Protein AF-A0A352JSS9-F1 (afdb_monomer)

Mean predicted aligned error: 7.54 Å

Radius of gyration: 21.89 Å; Cα contacts (8 Å, |Δi|>4): 241; chains: 1; bounding box: 57×56×57 Å

Nearest PDB structures (foldseek):
  8yrg-assembly1_R  TM=4.947E-01  e=1.072E+00  Homo sapiens
  5cwi-assembly1_A  TM=3.069E-01  e=2.926E+00  synthetic construct
  7jh5-assembly2_B  TM=1.599E-01  e=4.527E+00  synthetic construct

Secondary structure (DSSP, 8-state):
--HHHHHHHHHHHHHHHHHHHHHHHHHH-TT-HHHHHHHHHHHHHHHHHHHHHHIIIIITT-TT--HHHHHGGGGGGGHHHHHHHHHHHSSS--HHHHHHHHHHHHTTHHHHHHHHHHHHHS-HHHHHHTT----SSHHHHHHHHHHHHHHHHHHHHHHHHHHHHHHHHHHHHHHHHHHHHHHHHHHHHT---HHHHHHHHHHHHHHHHHHHHHIIIIIHHHHHT----HHHHHHHHHHHHHH--

pLDDT: mean 85.15, std 10.83, range [46.72, 97.0]

Structure (mmCIF, N/CA/C/O backbone):
data_AF-A0A352JSS9-F1
#
_entry.id   AF-A0A352JSS9-F1
#
loop_
_atom_site.group_PDB
_atom_site.id
_atom_site.type_symbol
_atom_site.label_atom_id
_atom_site.label_alt_id
_atom_site.label_comp_id
_atom_site.label_asym_id
_atom_site.label_entity_id
_atom_site.label_seq_id
_atom_site.pdbx_PDB_ins_code
_atom_site.Cartn_x
_atom_site.Cartn_y
_atom_site.Cartn_z
_atom_site.occupancy
_atom_site.B_iso_or_equiv
_atom_site.auth_seq_id
_atom_site.auth_comp_id
_atom_site.auth_asym_id
_atom_site.auth_atom_id
_atom_site.pdbx_PDB_model_num
ATOM 1 N N . MET A 1 1 ? 6.177 30.764 -4.114 1.00 59.25 1 MET A N 1
ATOM 2 C CA . MET A 1 1 ? 6.277 29.298 -3.978 1.00 59.25 1 MET A CA 1
ATOM 3 C C . MET A 1 1 ? 5.518 28.693 -5.140 1.00 59.25 1 MET A C 1
ATOM 5 O O . MET A 1 1 ? 4.350 29.029 -5.303 1.00 59.25 1 MET A O 1
ATOM 9 N N . ASN A 1 2 ? 6.182 27.909 -5.986 1.00 82.56 2 ASN A N 1
ATOM 10 C CA . ASN A 1 2 ? 5.530 27.297 -7.147 1.00 82.56 2 ASN A CA 1
ATOM 11 C C . ASN A 1 2 ? 4.606 26.157 -6.693 1.00 82.56 2 ASN A C 1
ATOM 13 O O . ASN A 1 2 ? 4.847 25.539 -5.655 1.00 82.56 2 ASN A O 1
ATOM 17 N N . VAL A 1 3 ? 3.556 25.865 -7.464 1.00 79.75 3 VAL A N 1
ATOM 18 C CA . VAL A 1 3 ? 2.569 24.815 -7.137 1.00 79.75 3 VAL A CA 1
ATOM 19 C C . VAL A 1 3 ? 3.244 23.453 -6.930 1.00 79.75 3 VAL A C 1
ATOM 21 O O . VAL A 1 3 ? 2.906 22.727 -6.001 1.00 79.75 3 VAL A O 1
ATOM 24 N N . GLU A 1 4 ? 4.262 23.136 -7.726 1.00 78.38 4 GLU A N 1
ATOM 25 C CA . GLU A 1 4 ? 5.036 21.896 -7.597 1.00 78.38 4 GLU A CA 1
ATOM 26 C C . GLU A 1 4 ? 5.802 21.809 -6.273 1.00 78.38 4 GLU A C 1
ATOM 28 O O . GLU A 1 4 ? 5.801 20.761 -5.631 1.00 78.38 4 GLU A O 1
ATOM 33 N N . GLN A 1 5 ? 6.380 22.922 -5.808 1.00 81.69 5 GLN A N 1
ATOM 34 C CA . GLN A 1 5 ? 7.062 22.987 -4.511 1.00 81.69 5 GLN A CA 1
ATOM 35 C C . GLN A 1 5 ? 6.079 22.777 -3.356 1.00 81.69 5 GLN A C 1
ATOM 37 O O . GLN A 1 5 ? 6.413 22.100 -2.386 1.00 81.69 5 GLN A O 1
ATOM 42 N N . LEU A 1 6 ? 4.859 23.316 -3.470 1.00 84.31 6 LEU A N 1
ATOM 43 C CA . LEU A 1 6 ? 3.799 23.082 -2.490 1.00 84.31 6 LEU A CA 1
ATOM 44 C C . LEU A 1 6 ? 3.412 21.597 -2.440 1.00 84.31 6 LEU A C 1
ATOM 46 O O . LEU A 1 6 ? 3.318 21.035 -1.353 1.00 84.31 6 LEU A O 1
ATOM 50 N N . ILE A 1 7 ? 3.232 20.951 -3.596 1.00 83.12 7 ILE A N 1
ATOM 51 C CA . ILE A 1 7 ? 2.893 19.520 -3.670 1.00 83.12 7 ILE A CA 1
ATOM 52 C C . ILE A 1 7 ? 4.006 18.666 -3.051 1.00 83.12 7 ILE A C 1
ATOM 54 O O . ILE A 1 7 ? 3.723 17.790 -2.235 1.00 83.12 7 ILE A O 1
ATOM 58 N N . SER A 1 8 ? 5.269 18.945 -3.379 1.00 85.31 8 SER A N 1
ATOM 59 C CA . SER A 1 8 ? 6.416 18.243 -2.793 1.00 85.31 8 SER A CA 1
ATOM 60 C C . SER A 1 8 ? 6.504 18.431 -1.279 1.00 85.31 8 SER A C 1
ATOM 62 O O . SER A 1 8 ? 6.786 17.471 -0.563 1.00 85.31 8 SER A O 1
ATOM 64 N N . LEU A 1 9 ? 6.218 19.637 -0.774 1.00 88.44 9 LEU A N 1
ATOM 65 C CA . LEU A 1 9 ? 6.186 19.914 0.662 1.00 88.44 9 LEU A CA 1
ATOM 66 C C . LEU A 1 9 ? 5.076 19.122 1.362 1.00 88.44 9 LEU A C 1
ATOM 68 O O . LEU A 1 9 ? 5.326 18.537 2.413 1.00 88.44 9 LEU A O 1
ATOM 72 N N . VAL A 1 10 ? 3.876 19.069 0.774 1.00 88.6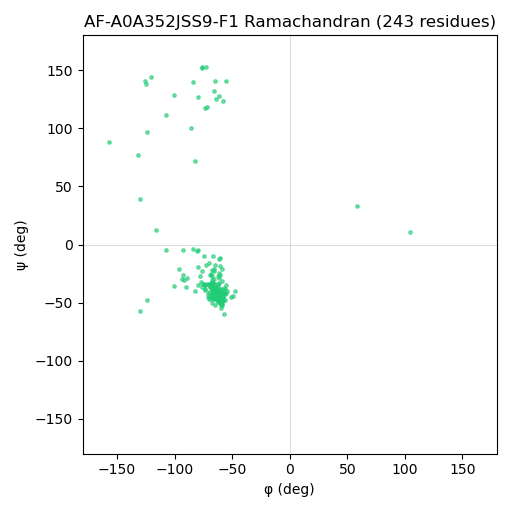2 10 VAL A N 1
ATOM 73 C CA . VAL A 1 10 ? 2.757 18.272 1.300 1.00 88.62 10 VAL A CA 1
ATOM 74 C C . VAL A 1 10 ? 3.134 16.795 1.344 1.00 88.62 10 VAL A C 1
ATOM 76 O O . VAL A 1 10 ? 2.970 16.159 2.378 1.00 88.62 10 VAL A O 1
ATOM 79 N N . TYR A 1 11 ? 3.711 16.255 0.269 1.00 89.19 11 TYR A N 1
ATOM 80 C CA . TYR A 1 11 ? 4.171 14.867 0.232 1.00 89.19 11 TYR A CA 1
ATOM 81 C C . TYR A 1 11 ? 5.239 14.583 1.298 1.00 89.19 11 TYR A C 1
ATOM 83 O O . TYR A 1 11 ? 5.144 13.593 2.026 1.00 89.19 11 TYR A O 1
ATOM 91 N N . LEU A 1 12 ? 6.223 15.470 1.456 1.00 90.94 12 LEU A N 1
ATOM 92 C CA . LEU A 1 12 ? 7.258 15.306 2.472 1.00 90.94 12 LEU A CA 1
ATOM 93 C C . LEU A 1 12 ? 6.663 15.337 3.886 1.00 90.94 12 LEU A C 1
ATOM 95 O O . LEU A 1 12 ? 6.964 14.460 4.696 1.00 90.94 12 LEU A O 1
ATOM 99 N N . ALA A 1 13 ? 5.791 16.308 4.167 1.00 92.12 13 ALA A N 1
ATOM 100 C CA . ALA A 1 13 ? 5.124 16.448 5.456 1.00 92.12 13 ALA A CA 1
ATOM 101 C C . ALA A 1 13 ? 4.257 15.223 5.777 1.00 92.12 13 ALA A C 1
ATOM 103 O O . ALA A 1 13 ? 4.397 14.653 6.858 1.00 92.12 13 ALA A O 1
ATOM 104 N N . SER A 1 14 ? 3.430 14.761 4.833 1.00 91.06 14 SER A N 1
ATOM 105 C CA . SER A 1 14 ? 2.617 13.551 4.994 1.00 91.06 14 SER A CA 1
ATOM 106 C C . SER A 1 14 ? 3.483 12.320 5.267 1.00 91.06 14 SER A C 1
ATOM 108 O O . SER A 1 14 ? 3.197 11.572 6.198 1.00 91.06 14 SER A O 1
ATOM 110 N N . GLY A 1 15 ? 4.571 12.120 4.513 1.00 92.06 15 GLY A N 1
ATOM 111 C CA . GLY A 1 15 ? 5.493 11.002 4.735 1.00 92.06 15 GLY A CA 1
ATOM 112 C C . GLY A 1 15 ? 6.121 11.026 6.131 1.00 92.06 15 GLY A C 1
ATOM 113 O O . GLY A 1 15 ? 6.097 10.018 6.837 1.00 92.06 15 GLY A O 1
ATOM 114 N N . ILE A 1 16 ? 6.620 12.188 6.564 1.00 94.38 16 ILE A N 1
ATOM 115 C CA . ILE A 1 16 ? 7.211 12.367 7.899 1.00 94.38 16 ILE A CA 1
ATOM 116 C C . ILE A 1 16 ? 6.176 12.105 8.997 1.00 94.38 16 ILE A C 1
ATOM 118 O O . ILE A 1 16 ? 6.470 11.362 9.931 1.00 94.38 16 ILE A O 1
ATOM 122 N N . ILE A 1 17 ? 4.966 12.661 8.880 1.00 94.69 17 ILE A N 1
ATOM 123 C CA . ILE A 1 17 ? 3.889 12.458 9.859 1.00 94.69 17 ILE A CA 1
ATOM 124 C C . ILE A 1 17 ? 3.549 10.970 9.981 1.00 94.69 17 ILE A C 1
ATOM 126 O O . ILE A 1 17 ? 3.480 10.455 11.096 1.00 94.69 17 ILE A O 1
ATOM 130 N N . LEU A 1 18 ? 3.404 10.256 8.861 1.00 94.50 18 LEU A N 1
ATOM 131 C CA . LEU A 1 18 ? 3.100 8.823 8.862 1.00 94.50 18 LEU A CA 1
ATOM 132 C C . LEU A 1 18 ? 4.212 7.999 9.524 1.00 94.50 18 LEU A C 1
ATOM 134 O O . LEU A 1 18 ? 3.920 7.131 10.350 1.00 94.50 18 LEU A O 1
ATOM 138 N N . PHE A 1 19 ? 5.483 8.298 9.239 1.00 95.75 19 PHE A N 1
ATOM 139 C CA . PHE A 1 19 ? 6.605 7.637 9.910 1.00 95.75 19 PHE A CA 1
ATOM 140 C C . PHE A 1 19 ? 6.657 7.948 11.407 1.00 95.75 19 PHE A C 1
ATOM 142 O O . PHE A 1 19 ? 6.857 7.041 12.215 1.00 95.75 19 PHE A O 1
ATOM 149 N N . MET A 1 20 ? 6.442 9.206 11.796 1.00 96.69 20 MET A N 1
ATOM 150 C CA . MET A 1 20 ? 6.407 9.601 13.203 1.00 96.69 20 MET A CA 1
ATOM 151 C C . MET A 1 20 ? 5.279 8.892 13.951 1.00 96.69 20 MET A C 1
ATOM 153 O O . MET A 1 20 ? 5.532 8.306 15.002 1.00 96.69 20 MET A O 1
ATOM 157 N N . LEU A 1 21 ? 4.062 8.875 13.398 1.00 95.38 21 LEU A N 1
ATOM 158 C CA . LEU A 1 21 ? 2.923 8.155 13.969 1.00 95.38 21 LEU A CA 1
ATOM 159 C C . LEU A 1 21 ? 3.222 6.662 14.108 1.00 95.38 21 LEU A C 1
ATOM 161 O O . LEU A 1 21 ? 2.998 6.090 15.173 1.00 95.38 21 LEU A O 1
ATOM 165 N N . ALA A 1 22 ? 3.796 6.039 13.077 1.00 96.00 22 ALA A N 1
ATOM 166 C CA . ALA A 1 22 ? 4.179 4.636 13.130 1.00 96.00 22 ALA A CA 1
ATOM 167 C C . ALA A 1 22 ? 5.156 4.344 14.277 1.00 96.00 22 ALA A C 1
ATOM 169 O O . ALA A 1 22 ? 4.963 3.376 15.016 1.00 96.00 22 ALA A O 1
ATOM 170 N N . ILE A 1 23 ? 6.179 5.187 14.448 1.00 97.00 23 ILE A N 1
ATOM 171 C CA . ILE A 1 23 ? 7.177 5.053 15.516 1.00 97.00 23 ILE A CA 1
ATOM 172 C C . ILE A 1 23 ? 6.539 5.275 16.889 1.00 97.00 23 ILE A C 1
ATOM 174 O O . ILE A 1 23 ? 6.799 4.497 17.805 1.00 97.00 23 ILE A O 1
ATOM 178 N N . ILE A 1 24 ? 5.696 6.300 17.041 1.00 96.88 24 ILE A N 1
ATOM 179 C CA . ILE A 1 24 ? 5.013 6.613 18.304 1.00 96.88 24 ILE A CA 1
ATOM 180 C C . ILE A 1 24 ? 4.121 5.442 18.731 1.00 96.88 24 ILE A C 1
ATOM 182 O O . ILE A 1 24 ? 4.268 4.951 19.848 1.00 96.88 24 ILE A O 1
ATOM 186 N N . ILE A 1 25 ? 3.278 4.934 17.827 1.00 94.88 25 ILE A N 1
ATOM 187 C CA . ILE A 1 25 ? 2.378 3.797 18.088 1.00 94.88 25 ILE A CA 1
ATOM 188 C C . ILE A 1 25 ? 3.175 2.538 18.448 1.00 94.88 25 ILE A C 1
ATOM 190 O O . ILE A 1 25 ? 2.809 1.796 19.366 1.00 94.88 25 ILE A O 1
ATOM 194 N N . LEU A 1 26 ? 4.293 2.297 17.756 1.00 95.62 26 LEU A N 1
ATOM 195 C CA . LEU A 1 26 ? 5.148 1.147 18.033 1.00 95.62 26 LEU A CA 1
ATOM 196 C C . LEU A 1 26 ? 5.827 1.271 19.401 1.00 95.62 26 LEU A C 1
ATOM 198 O O . LEU A 1 26 ? 5.966 0.274 20.107 1.00 95.62 26 LEU A O 1
ATOM 202 N N . ARG A 1 27 ? 6.249 2.484 19.772 1.00 96.19 27 ARG A N 1
ATOM 203 C CA . ARG A 1 27 ? 6.923 2.772 21.041 1.00 96.19 27 ARG A CA 1
ATOM 204 C C . ARG A 1 27 ? 5.972 2.709 22.231 1.00 96.19 27 ARG A C 1
ATOM 206 O O . ARG A 1 27 ? 6.403 2.287 23.298 1.00 96.19 27 ARG A O 1
ATOM 213 N N . GLU A 1 28 ? 4.712 3.103 22.056 1.00 95.88 28 GLU A N 1
ATOM 214 C CA . GLU A 1 28 ? 3.694 3.058 23.111 1.00 95.88 28 GLU A CA 1
ATOM 215 C C . GLU A 1 28 ? 3.510 1.635 23.655 1.00 95.88 28 GLU A C 1
ATOM 217 O O . GLU A 1 28 ? 3.517 1.424 24.866 1.00 95.88 28 GLU A O 1
ATOM 222 N N . ASN A 1 29 ? 3.395 0.640 22.768 1.00 93.62 29 ASN A N 1
ATOM 223 C CA . ASN A 1 29 ? 3.338 -0.764 23.165 1.00 93.62 29 ASN A CA 1
ATOM 224 C C . ASN A 1 29 ? 3.769 -1.700 22.026 1.00 93.62 29 ASN A C 1
ATOM 226 O O . ASN A 1 29 ? 2.945 -2.223 21.273 1.00 93.62 29 ASN A O 1
ATOM 230 N N . SER A 1 30 ? 5.071 -1.973 21.936 1.00 91.88 30 SER A N 1
ATOM 231 C CA . SER A 1 30 ? 5.640 -2.861 20.911 1.00 91.88 30 SER A CA 1
ATOM 232 C C . SER A 1 30 ? 5.224 -4.330 21.074 1.00 91.88 30 SER A C 1
ATOM 234 O O . SER A 1 30 ? 5.230 -5.097 20.104 1.00 91.88 30 SER A O 1
ATOM 236 N N . GLY A 1 31 ? 4.820 -4.733 22.284 1.00 91.75 31 GLY A N 1
ATOM 237 C CA . GLY A 1 31 ? 4.265 -6.056 22.561 1.00 91.75 31 GLY A CA 1
ATOM 238 C C . GLY A 1 31 ? 2.877 -6.242 21.944 1.00 91.75 31 GLY A C 1
ATOM 239 O O . GLY A 1 31 ? 2.553 -7.330 21.443 1.00 91.75 31 GLY A O 1
ATOM 240 N N . ASN A 1 32 ? 2.078 -5.170 21.894 1.00 93.94 32 ASN A N 1
ATOM 241 C CA . ASN A 1 32 ? 0.749 -5.196 21.302 1.00 93.94 32 ASN A CA 1
ATOM 242 C C . ASN A 1 32 ? 0.838 -5.493 19.798 1.00 93.94 32 ASN A C 1
ATOM 244 O O . ASN A 1 32 ? 1.550 -4.856 19.018 1.00 93.94 32 ASN A O 1
ATOM 248 N N . ARG A 1 33 ? 0.115 -6.530 19.371 1.00 91.75 33 ARG A N 1
ATOM 249 C CA . ARG A 1 33 ? 0.062 -6.929 17.966 1.00 91.75 33 ARG A CA 1
ATOM 250 C C . ARG A 1 33 ? -0.592 -5.856 17.099 1.00 91.75 33 ARG A C 1
ATOM 252 O O . ARG A 1 33 ? -0.102 -5.643 15.997 1.00 91.75 33 ARG A O 1
ATOM 259 N N . LEU A 1 34 ? -1.661 -5.214 17.569 1.00 93.06 34 LEU A N 1
ATOM 260 C CA . LEU A 1 34 ? -2.356 -4.185 16.801 1.00 93.06 34 LEU A CA 1
ATOM 261 C C . LEU A 1 34 ? -1.412 -3.020 16.493 1.00 93.06 34 LEU A C 1
ATOM 263 O O . LEU A 1 34 ? -1.280 -2.650 15.331 1.00 93.06 34 LEU A O 1
ATOM 267 N N . ASN A 1 35 ? -0.672 -2.544 17.497 1.00 95.31 35 ASN A N 1
ATOM 268 C CA . ASN A 1 35 ? 0.314 -1.475 17.332 1.00 95.31 35 ASN A CA 1
ATOM 269 C C . ASN A 1 35 ? 1.353 -1.836 16.267 1.00 95.31 35 ASN A C 1
ATOM 271 O O . ASN A 1 35 ? 1.563 -1.067 15.341 1.00 95.31 35 ASN A O 1
ATOM 275 N N . ARG A 1 36 ? 1.931 -3.046 16.316 1.00 95.31 36 ARG A N 1
ATOM 276 C CA . ARG A 1 36 ? 2.887 -3.505 15.289 1.00 95.31 36 ARG A CA 1
ATOM 277 C C . ARG A 1 36 ? 2.308 -3.486 13.875 1.00 95.31 36 ARG A C 1
ATOM 279 O O . ARG A 1 36 ? 3.004 -3.109 12.938 1.00 95.31 36 ARG A O 1
ATOM 286 N N . VAL A 1 37 ? 1.057 -3.910 13.721 1.00 95.12 37 VAL A N 1
ATOM 287 C CA . VAL A 1 37 ? 0.387 -3.974 12.417 1.00 95.12 37 VAL A CA 1
ATOM 288 C C . VAL A 1 37 ? 0.078 -2.580 11.883 1.00 95.12 37 VAL A C 1
ATOM 290 O O . VAL A 1 37 ? 0.368 -2.303 10.722 1.00 95.12 37 VAL A O 1
ATOM 293 N N . VAL A 1 38 ? -0.449 -1.697 12.732 1.00 94.94 38 VAL A N 1
ATOM 294 C CA . VAL A 1 38 ? -0.717 -0.299 12.375 1.00 94.94 38 VAL A CA 1
ATOM 295 C C . VAL A 1 38 ? 0.582 0.407 12.004 1.00 94.94 38 VAL A C 1
ATOM 297 O O . VAL A 1 38 ? 0.660 1.009 10.939 1.00 94.94 38 VAL A O 1
ATOM 300 N N . SER A 1 39 ? 1.633 0.269 12.812 1.00 96.00 39 SER A N 1
ATOM 301 C CA . SER A 1 39 ? 2.940 0.862 12.524 1.00 96.00 39 SER A CA 1
ATOM 302 C C . SER A 1 39 ? 3.528 0.366 11.204 1.00 96.00 39 SER A C 1
ATOM 304 O O . SER A 1 39 ? 4.013 1.171 10.416 1.00 96.00 39 SER A O 1
ATOM 306 N N . MET A 1 40 ? 3.449 -0.937 10.919 1.00 95.75 40 MET A N 1
ATOM 307 C CA . MET A 1 40 ? 3.897 -1.507 9.643 1.00 95.75 40 MET A CA 1
ATOM 308 C C . MET A 1 40 ? 3.114 -0.928 8.456 1.00 95.75 40 MET A C 1
ATOM 310 O O . MET A 1 40 ? 3.713 -0.524 7.461 1.00 95.75 40 MET A O 1
ATOM 314 N N . MET A 1 41 ? 1.787 -0.843 8.573 1.00 95.69 41 MET A N 1
ATOM 315 C CA . MET A 1 41 ? 0.925 -0.253 7.548 1.00 95.69 41 MET A CA 1
ATOM 316 C C . MET A 1 41 ? 1.260 1.227 7.307 1.00 95.69 41 MET A C 1
ATOM 318 O O . MET A 1 41 ? 1.404 1.633 6.157 1.00 95.69 41 MET A O 1
ATOM 322 N N . LEU A 1 42 ? 1.432 2.017 8.372 1.00 95.19 42 LEU A N 1
ATOM 323 C CA . LEU A 1 42 ? 1.771 3.441 8.288 1.00 95.19 42 LEU A CA 1
ATOM 324 C C . LEU A 1 42 ? 3.171 3.680 7.710 1.00 95.19 42 LEU A C 1
ATOM 326 O O . LEU A 1 42 ? 3.349 4.616 6.937 1.00 95.19 42 LEU A O 1
ATOM 330 N N . ILE A 1 43 ? 4.148 2.817 8.015 1.00 95.44 43 ILE A N 1
ATOM 331 C CA . ILE A 1 43 ? 5.477 2.870 7.390 1.00 95.44 43 ILE A CA 1
ATOM 332 C C . ILE A 1 43 ? 5.353 2.695 5.876 1.00 95.44 43 ILE A C 1
ATOM 334 O O . ILE A 1 43 ? 5.846 3.538 5.134 1.00 95.44 43 ILE A O 1
ATOM 338 N N . PHE A 1 44 ? 4.662 1.655 5.397 1.00 95.31 44 PHE A N 1
ATOM 339 C CA . PHE A 1 44 ? 4.508 1.465 3.951 1.00 95.31 44 PHE A CA 1
ATOM 340 C C . PHE A 1 44 ? 3.703 2.585 3.289 1.00 95.31 44 PHE A C 1
ATOM 342 O O . PHE A 1 44 ? 4.074 3.033 2.205 1.00 95.31 44 PHE A O 1
ATOM 349 N N . ALA A 1 45 ? 2.666 3.094 3.962 1.00 92.62 45 ALA A N 1
ATOM 350 C CA . ALA A 1 45 ? 1.915 4.256 3.496 1.00 92.62 45 ALA A CA 1
ATOM 351 C C . ALA A 1 45 ? 2.809 5.500 3.359 1.00 92.62 45 ALA A C 1
ATOM 353 O O . ALA A 1 45 ? 2.693 6.225 2.377 1.00 92.62 45 ALA A O 1
ATOM 354 N N . GLY A 1 46 ? 3.718 5.729 4.314 1.00 92.19 46 GLY A N 1
ATOM 355 C CA . GLY A 1 46 ? 4.633 6.873 4.335 1.00 92.19 46 GLY A CA 1
ATOM 356 C C . GLY A 1 46 ? 5.713 6.838 3.252 1.00 92.19 46 GLY A C 1
ATOM 357 O O . GLY A 1 46 ? 6.161 7.896 2.810 1.00 92.19 46 GLY A O 1
ATOM 358 N N . ILE A 1 47 ? 6.090 5.650 2.762 1.00 92.31 47 ILE A N 1
ATOM 359 C CA . ILE A 1 47 ? 7.113 5.498 1.713 1.00 92.31 47 ILE A CA 1
ATOM 360 C C . ILE A 1 47 ? 6.689 6.179 0.411 1.00 92.31 47 ILE A C 1
ATOM 362 O O . ILE A 1 47 ? 7.513 6.866 -0.188 1.00 92.31 47 ILE A O 1
ATOM 366 N N . ALA A 1 48 ? 5.430 6.043 -0.019 1.00 87.50 48 ALA A N 1
ATOM 367 C CA . ALA A 1 48 ? 4.939 6.650 -1.262 1.00 87.50 48 ALA A CA 1
ATOM 368 C C . ALA A 1 48 ? 5.124 8.181 -1.305 1.00 87.50 48 ALA A C 1
ATOM 370 O O . ALA A 1 48 ? 5.833 8.666 -2.188 1.00 87.50 48 ALA A O 1
ATOM 371 N N . PRO A 1 49 ? 4.541 8.969 -0.380 1.00 89.50 49 PRO A N 1
ATOM 372 C CA . PRO A 1 49 ? 4.684 10.417 -0.407 1.00 89.50 49 PRO A CA 1
ATOM 373 C C . PRO A 1 49 ? 6.126 10.850 -0.096 1.00 89.50 49 PRO A C 1
ATOM 375 O O . PRO A 1 49 ? 6.630 11.774 -0.727 1.00 89.50 49 PRO A O 1
ATOM 378 N N . PHE A 1 50 ? 6.855 10.140 0.770 1.00 89.94 50 PHE A N 1
ATOM 379 C CA . PHE A 1 50 ? 8.260 10.457 1.041 1.00 89.94 50 PHE A CA 1
ATOM 380 C C . PHE A 1 50 ? 9.147 10.323 -0.208 1.00 89.94 50 PHE A C 1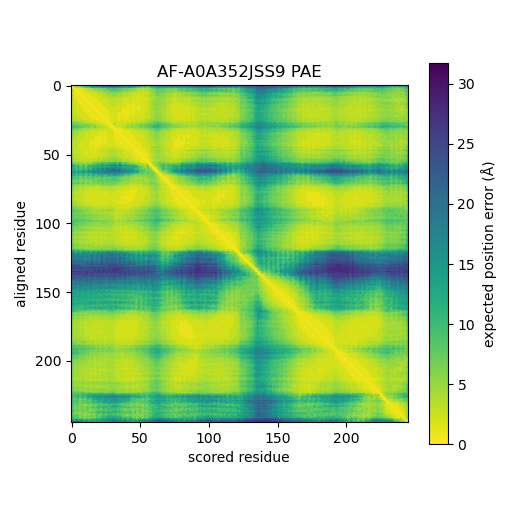
ATOM 382 O O . PHE A 1 50 ? 9.885 11.242 -0.565 1.00 89.94 50 PHE A O 1
ATOM 389 N N . THR A 1 51 ? 9.043 9.199 -0.916 1.00 87.19 51 THR A N 1
ATOM 390 C CA . THR A 1 51 ? 9.807 8.963 -2.150 1.00 87.19 51 THR A CA 1
ATOM 391 C C . THR A 1 51 ? 9.342 9.868 -3.293 1.00 87.19 51 THR A C 1
ATOM 393 O O . THR A 1 51 ? 10.181 10.374 -4.036 1.00 87.19 51 THR A O 1
ATOM 396 N N . ALA A 1 52 ? 8.041 10.160 -3.398 1.00 83.44 52 ALA A N 1
ATOM 397 C CA . ALA A 1 52 ? 7.512 11.117 -4.370 1.00 83.44 52 ALA A CA 1
ATOM 398 C C . ALA A 1 52 ? 8.040 12.544 -4.136 1.00 83.44 52 ALA A C 1
ATOM 400 O O . ALA A 1 52 ? 8.364 13.242 -5.097 1.00 83.44 52 ALA A O 1
ATOM 401 N N . ALA A 1 53 ? 8.171 12.970 -2.876 1.00 87.38 53 ALA A N 1
ATOM 402 C CA . ALA A 1 53 ? 8.755 14.262 -2.529 1.00 87.38 53 ALA A CA 1
ATOM 403 C C . ALA A 1 53 ? 10.235 14.347 -2.924 1.00 87.38 53 ALA A C 1
ATOM 405 O O . ALA A 1 53 ? 10.651 15.342 -3.519 1.00 87.38 53 ALA A O 1
ATOM 406 N N . ILE A 1 54 ? 11.016 13.294 -2.649 1.00 83.81 54 ILE A N 1
ATOM 407 C CA . ILE A 1 54 ? 12.421 13.201 -3.075 1.00 83.81 54 ILE A CA 1
ATOM 408 C C . ILE A 1 54 ? 12.514 13.263 -4.601 1.00 83.81 54 ILE A C 1
ATOM 410 O O . ILE A 1 54 ? 13.338 14.003 -5.137 1.00 83.81 54 ILE A O 1
ATOM 414 N N . TYR A 1 55 ? 11.642 12.534 -5.300 1.00 80.38 55 TYR A N 1
ATOM 415 C CA . TYR A 1 55 ? 11.626 12.512 -6.757 1.00 80.38 55 TYR A CA 1
ATOM 416 C C . TYR A 1 55 ? 11.392 13.899 -7.357 1.00 80.38 55 TYR A C 1
ATOM 418 O O . TYR A 1 55 ? 12.237 14.385 -8.107 1.00 80.38 55 TYR A O 1
ATOM 426 N N . LYS A 1 56 ? 10.306 14.567 -6.954 1.00 78.06 56 LYS A N 1
ATOM 427 C CA . LYS A 1 56 ? 9.955 15.903 -7.455 1.00 78.06 56 LYS A CA 1
ATOM 428 C C . LYS A 1 56 ? 10.938 17.000 -7.022 1.00 78.06 56 LYS A C 1
ATOM 430 O O . LYS A 1 56 ? 11.051 18.013 -7.696 1.00 78.06 56 LYS A O 1
ATOM 435 N N . SER A 1 57 ? 11.628 16.846 -5.890 1.00 77.62 57 SER A N 1
ATOM 436 C CA . SER A 1 57 ? 12.502 17.912 -5.360 1.00 77.62 57 SER A CA 1
ATOM 437 C C . SER A 1 57 ? 13.964 17.784 -5.787 1.00 77.62 57 SER A C 1
ATOM 439 O O . SER A 1 57 ? 14.667 18.789 -5.851 1.00 77.62 57 SER A O 1
ATOM 441 N N . ILE A 1 58 ? 14.443 16.559 -6.021 1.00 71.81 58 ILE A N 1
ATOM 442 C CA . ILE A 1 58 ? 15.874 16.262 -6.186 1.00 71.81 58 ILE A CA 1
ATOM 443 C C . ILE A 1 58 ? 16.142 15.563 -7.521 1.00 71.81 58 ILE A C 1
ATOM 445 O O . ILE A 1 58 ? 17.069 15.941 -8.235 1.00 71.81 58 ILE A O 1
ATOM 449 N N . LEU A 1 59 ? 15.351 14.539 -7.854 1.00 65.81 59 LEU A N 1
ATOM 450 C CA . LEU A 1 59 ? 15.662 13.617 -8.952 1.00 65.81 59 LEU A CA 1
ATOM 451 C C . LEU A 1 59 ? 15.313 14.174 -10.329 1.00 65.81 59 LEU A C 1
ATOM 453 O O . LEU A 1 59 ? 16.051 13.931 -11.278 1.00 65.81 59 LEU A O 1
ATOM 457 N N . GLU A 1 60 ? 14.236 14.948 -10.437 1.00 67.88 60 GLU A N 1
ATOM 458 C CA . GLU A 1 60 ? 13.825 15.568 -11.703 1.00 67.88 60 GLU A CA 1
ATOM 459 C C . GLU A 1 60 ? 14.901 16.513 -12.274 1.00 67.88 60 GLU A C 1
ATOM 461 O O . GLU A 1 60 ? 15.035 16.661 -13.486 1.00 67.88 60 GLU A O 1
ATOM 466 N N . SER A 1 61 ? 15.743 17.069 -11.399 1.00 62.66 61 SER A N 1
ATOM 467 C CA . SER A 1 61 ? 16.808 18.016 -11.741 1.00 62.66 61 SER A CA 1
ATOM 468 C C . SER A 1 61 ? 18.176 17.365 -12.008 1.00 62.66 61 SER A C 1
ATOM 470 O O . SER A 1 61 ? 19.117 18.076 -12.360 1.00 62.66 61 SER A O 1
ATOM 472 N N . MET A 1 62 ? 18.329 16.043 -11.830 1.00 66.19 62 MET A N 1
ATOM 473 C CA . MET A 1 62 ? 19.612 15.334 -11.975 1.00 66.19 62 MET A CA 1
ATOM 474 C C . MET A 1 62 ? 19.537 14.183 -12.997 1.00 66.19 62 MET A C 1
ATOM 476 O O . MET A 1 62 ? 19.149 13.064 -12.646 1.00 66.19 62 MET A O 1
ATOM 480 N N . PRO A 1 63 ? 19.953 14.406 -14.260 1.00 63.12 63 PRO A N 1
ATOM 481 C CA . PRO A 1 63 ? 20.036 13.336 -15.249 1.00 63.12 63 PRO A CA 1
ATOM 482 C C . PRO A 1 63 ? 21.114 12.309 -14.858 1.00 63.12 63 PRO A C 1
ATOM 484 O O . PRO A 1 63 ? 22.238 12.672 -14.520 1.00 63.12 63 PRO A O 1
ATOM 487 N N . GLY A 1 64 ? 20.773 11.015 -14.917 1.00 68.62 64 GLY A N 1
ATOM 488 C CA . GLY A 1 64 ? 21.694 9.903 -14.623 1.00 68.62 64 GLY A CA 1
ATOM 489 C C . GLY A 1 64 ? 21.494 9.209 -13.270 1.00 68.62 64 GLY A C 1
ATOM 490 O O . GLY A 1 64 ? 22.335 8.403 -12.871 1.00 68.62 64 GLY A O 1
ATOM 491 N N . PHE A 1 65 ? 20.399 9.486 -12.556 1.00 70.44 65 PHE A N 1
ATOM 492 C CA . PHE A 1 65 ? 20.137 8.831 -11.276 1.00 70.44 65 PHE A CA 1
ATOM 493 C C . PHE A 1 65 ? 19.907 7.311 -11.427 1.00 70.44 65 PHE A C 1
ATOM 495 O O . PHE A 1 65 ? 19.238 6.889 -12.376 1.00 70.44 65 PHE A O 1
ATOM 502 N N . PRO A 1 66 ? 20.416 6.459 -10.512 1.00 72.00 66 PRO A N 1
ATOM 503 C CA . PRO A 1 66 ? 20.296 5.013 -10.665 1.00 72.00 66 PRO A CA 1
ATOM 504 C C . PRO A 1 66 ? 18.843 4.513 -10.696 1.00 72.00 66 PRO A C 1
ATOM 506 O O . PRO A 1 66 ? 18.064 4.758 -9.775 1.00 72.00 66 PRO A O 1
ATOM 509 N N . VAL A 1 67 ? 18.506 3.728 -11.725 1.00 73.44 67 VAL A N 1
ATOM 510 C CA . VAL A 1 67 ? 17.160 3.156 -11.948 1.00 73.44 67 VAL A CA 1
ATOM 511 C C . VAL A 1 67 ? 16.677 2.318 -10.757 1.00 73.44 67 VAL A C 1
ATOM 513 O O . VAL A 1 67 ? 15.511 2.391 -10.377 1.00 73.44 67 VAL A O 1
ATOM 516 N N . TRP A 1 68 ? 17.578 1.578 -10.102 1.00 71.00 68 TRP A N 1
ATOM 517 C CA . TRP A 1 68 ? 17.240 0.781 -8.918 1.00 71.00 68 TRP A CA 1
ATOM 518 C C . TRP A 1 68 ? 16.719 1.643 -7.758 1.00 71.00 68 TRP A C 1
ATOM 520 O O . TRP A 1 68 ? 15.839 1.206 -7.020 1.00 71.00 68 TRP A O 1
ATOM 530 N N . PHE A 1 69 ? 17.205 2.882 -7.615 1.00 74.00 69 PHE A N 1
ATOM 531 C CA . PHE A 1 69 ? 16.742 3.781 -6.562 1.00 74.00 69 PHE A CA 1
ATOM 532 C C . PHE A 1 69 ? 15.318 4.253 -6.846 1.00 74.00 69 PHE A C 1
ATOM 534 O O . PHE A 1 69 ? 14.475 4.216 -5.955 1.00 74.00 69 PHE A O 1
ATOM 541 N N . VAL A 1 70 ? 15.020 4.597 -8.103 1.00 75.62 70 VAL A N 1
ATOM 542 C CA . VAL A 1 70 ? 13.656 4.929 -8.548 1.00 75.62 70 VAL A CA 1
ATOM 543 C C . VAL A 1 70 ? 12.709 3.751 -8.302 1.00 75.62 70 VAL A C 1
ATOM 545 O O . VAL A 1 70 ? 11.595 3.937 -7.820 1.00 75.62 70 VAL A O 1
ATOM 548 N N . ASN A 1 71 ? 13.178 2.523 -8.523 1.00 81.31 71 ASN A N 1
ATOM 549 C CA . ASN A 1 71 ? 12.402 1.306 -8.284 1.00 81.31 71 ASN A CA 1
ATOM 550 C C . ASN A 1 71 ? 12.161 0.995 -6.798 1.00 81.31 71 ASN A C 1
ATOM 552 O O . ASN A 1 71 ? 11.236 0.255 -6.472 1.00 81.31 71 ASN A O 1
ATOM 556 N N . THR A 1 72 ? 12.906 1.614 -5.880 1.00 78.88 72 THR A N 1
ATOM 557 C CA . THR A 1 72 ? 12.600 1.582 -4.435 1.00 78.88 72 THR A CA 1
ATOM 558 C C . THR A 1 72 ? 11.213 2.161 -4.141 1.00 78.88 72 THR A C 1
ATOM 560 O O . THR A 1 72 ? 10.609 1.815 -3.127 1.00 78.88 72 THR A O 1
ATOM 563 N N . PHE A 1 73 ? 10.660 2.981 -5.048 1.00 83.50 73 PHE A N 1
ATOM 564 C CA . PHE A 1 73 ? 9.275 3.440 -4.977 1.00 83.50 73 PHE A CA 1
ATOM 565 C C . PHE A 1 73 ? 8.314 2.267 -4.756 1.00 83.50 73 PHE A C 1
ATOM 567 O O . PHE A 1 73 ? 7.496 2.332 -3.850 1.00 83.50 73 PHE A O 1
ATOM 574 N N . TYR A 1 74 ? 8.474 1.140 -5.457 1.00 86.69 74 TYR A N 1
ATOM 575 C CA . TYR A 1 74 ? 7.562 -0.009 -5.361 1.00 86.69 74 TYR A CA 1
ATOM 576 C C . TYR A 1 74 ? 7.452 -0.637 -3.958 1.00 86.69 74 TYR A C 1
ATOM 578 O O . TYR A 1 74 ? 6.524 -1.401 -3.707 1.00 86.69 74 TYR A O 1
ATOM 586 N N . ILE A 1 75 ? 8.325 -0.282 -3.005 1.00 91.81 75 ILE A N 1
ATOM 587 C CA . ILE A 1 75 ? 8.175 -0.695 -1.602 1.00 91.81 75 ILE A CA 1
ATOM 588 C C . ILE A 1 75 ? 6.871 -0.154 -0.990 1.00 91.81 75 ILE A C 1
ATOM 590 O O . ILE A 1 75 ? 6.295 -0.794 -0.111 1.00 91.81 75 ILE A O 1
ATOM 594 N N . TRP A 1 76 ? 6.353 0.988 -1.450 1.00 92.06 76 TRP A N 1
ATOM 595 C CA . TRP A 1 76 ? 5.094 1.512 -0.914 1.00 92.06 76 TRP A CA 1
ATOM 596 C C . TRP A 1 76 ? 3.915 0.554 -1.160 1.00 92.06 76 TRP A C 1
ATOM 598 O O . TRP A 1 76 ? 2.982 0.525 -0.363 1.00 92.06 76 TRP A O 1
ATOM 608 N N . GLU A 1 77 ? 3.959 -0.282 -2.205 1.00 92.06 77 GLU A N 1
ATOM 609 C CA . GLU A 1 77 ? 2.859 -1.194 -2.542 1.00 92.06 77 GLU A CA 1
ATOM 610 C C . GLU A 1 77 ? 2.616 -2.271 -1.476 1.00 92.06 77 GLU A C 1
ATOM 612 O O . GLU A 1 77 ? 1.523 -2.829 -1.389 1.00 92.06 77 GLU A O 1
ATOM 617 N N . PHE A 1 78 ? 3.584 -2.511 -0.588 1.00 95.81 78 PHE A N 1
ATOM 618 C CA . PHE A 1 78 ? 3.382 -3.334 0.605 1.00 95.81 78 PHE A CA 1
ATOM 619 C C . PHE A 1 78 ? 2.317 -2.780 1.560 1.00 95.81 78 PHE A C 1
ATOM 621 O O . PHE A 1 78 ? 1.837 -3.502 2.438 1.00 95.81 78 PHE A O 1
ATOM 628 N N . TYR A 1 79 ? 1.890 -1.534 1.359 1.00 95.31 79 TYR A N 1
ATOM 629 C CA . TYR A 1 79 ? 0.730 -0.959 2.016 1.00 95.31 79 TYR A CA 1
ATOM 630 C C . TYR A 1 79 ? -0.537 -1.794 1.797 1.00 95.31 79 TYR A C 1
ATOM 632 O O . TYR A 1 79 ? -1.271 -2.010 2.754 1.00 95.31 79 TYR A O 1
ATOM 640 N N . PHE A 1 80 ? -0.795 -2.322 0.595 1.00 95.38 80 PHE A N 1
ATOM 641 C CA . PHE A 1 80 ? -2.030 -3.072 0.322 1.00 95.38 80 PHE A CA 1
ATOM 642 C C . PHE A 1 80 ? -2.150 -4.376 1.120 1.00 95.38 80 PHE A C 1
ATOM 644 O O . PHE A 1 80 ? -3.164 -4.557 1.802 1.00 95.38 80 PHE A O 1
ATOM 651 N N . PRO A 1 81 ? -1.156 -5.288 1.108 1.00 96.88 81 PRO A N 1
ATOM 652 C CA . PRO A 1 81 ? -1.216 -6.467 1.962 1.00 96.88 81 PRO A CA 1
ATOM 653 C C . PRO A 1 81 ? -1.148 -6.104 3.453 1.00 96.88 81 PRO A C 1
ATOM 655 O O . PRO A 1 81 ? -1.772 -6.791 4.263 1.00 96.88 81 PRO A O 1
ATOM 658 N N . ALA A 1 82 ? -0.475 -5.011 3.840 1.00 96.75 82 ALA A N 1
ATOM 659 C CA . ALA A 1 82 ? -0.496 -4.525 5.221 1.00 96.75 82 ALA A CA 1
ATOM 660 C C . ALA A 1 82 ? -1.881 -4.017 5.650 1.00 96.75 82 ALA A C 1
ATOM 662 O O . ALA A 1 82 ? -2.318 -4.338 6.752 1.00 96.75 82 ALA A O 1
ATOM 663 N N . LEU A 1 83 ? -2.598 -3.306 4.777 1.00 96.44 83 LEU A N 1
ATOM 664 C CA . LEU A 1 83 ? -3.973 -2.852 4.984 1.00 96.44 83 LEU A CA 1
ATOM 665 C C . LEU A 1 83 ? -4.933 -4.041 5.091 1.00 96.44 83 LEU A C 1
ATOM 667 O O . LEU A 1 83 ? -5.769 -4.087 5.993 1.00 96.44 83 LEU A O 1
ATOM 671 N N . LEU A 1 84 ? -4.777 -5.041 4.220 1.00 97.00 84 LEU A N 1
ATOM 672 C CA . LEU A 1 84 ? -5.535 -6.288 4.301 1.00 97.00 84 LEU A CA 1
ATOM 673 C C . LEU A 1 84 ? -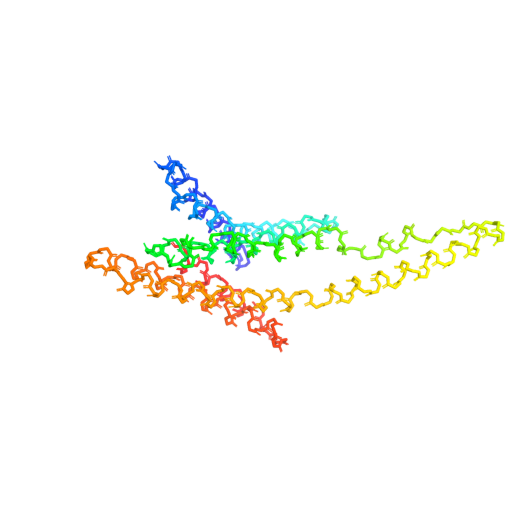5.271 -7.006 5.631 1.00 97.00 84 LEU A C 1
ATOM 675 O O . LEU A 1 84 ? -6.207 -7.397 6.326 1.00 97.00 84 LEU A O 1
ATOM 679 N N . TYR A 1 85 ? -4.008 -7.133 6.034 1.00 96.75 85 TYR A N 1
ATOM 680 C CA . TYR A 1 85 ? -3.648 -7.747 7.309 1.00 96.75 85 TYR A CA 1
ATOM 681 C C . TYR A 1 85 ? -4.187 -6.948 8.508 1.00 96.75 85 TYR A C 1
ATOM 683 O O . TYR A 1 85 ? -4.710 -7.538 9.452 1.00 96.75 85 TYR A O 1
ATOM 691 N N . PHE A 1 86 ? -4.122 -5.616 8.455 1.00 96.31 86 PHE A N 1
ATOM 692 C CA . PHE A 1 86 ? -4.698 -4.707 9.446 1.00 96.31 86 PHE A CA 1
ATOM 693 C C . PHE A 1 86 ? -6.206 -4.895 9.585 1.00 96.31 86 PHE A C 1
ATOM 695 O O . PHE A 1 86 ? -6.679 -5.152 10.689 1.00 96.31 86 PHE A O 1
ATOM 702 N N . SER A 1 87 ? -6.944 -4.859 8.477 1.00 96.56 87 SER A N 1
ATOM 703 C CA . SER A 1 87 ? -8.403 -5.022 8.465 1.00 96.56 87 SER A CA 1
ATOM 704 C C . SER A 1 87 ? -8.882 -6.377 8.994 1.00 96.56 87 SER A C 1
ATOM 706 O O . SER A 1 87 ? -10.008 -6.516 9.459 1.00 96.56 87 SER A O 1
ATOM 708 N N . ALA A 1 88 ? -8.026 -7.398 8.931 1.00 96.12 88 ALA A N 1
ATOM 709 C CA . ALA A 1 88 ? -8.331 -8.714 9.466 1.00 96.12 88 ALA A CA 1
ATOM 710 C C . ALA A 1 88 ? -8.139 -8.788 10.995 1.00 96.12 88 ALA A C 1
ATOM 712 O O . ALA A 1 88 ? -8.674 -9.696 11.632 1.00 96.12 88 ALA A O 1
ATOM 713 N N . VAL A 1 89 ? -7.374 -7.860 11.582 1.00 95.00 89 VAL A N 1
ATOM 714 C CA . VAL A 1 89 ? -7.089 -7.774 13.026 1.00 95.00 89 VAL A CA 1
ATOM 715 C C . VAL A 1 89 ? -7.946 -6.708 13.715 1.00 95.00 89 VAL A C 1
ATOM 717 O O . VAL A 1 89 ? -8.341 -6.904 14.859 1.00 95.00 89 VAL A O 1
ATOM 720 N N . PHE A 1 90 ? -8.222 -5.599 13.032 1.00 94.38 90 PHE A N 1
ATOM 721 C CA . PHE A 1 90 ? -8.969 -4.442 13.519 1.00 94.38 90 PHE A CA 1
ATOM 722 C C . PHE A 1 90 ? -10.208 -4.211 12.644 1.00 94.38 90 PHE A C 1
ATOM 724 O O . PHE A 1 90 ? -10.099 -4.363 11.429 1.00 94.38 90 PHE A O 1
ATOM 731 N N . PRO A 1 91 ? -11.358 -3.773 13.191 1.00 91.19 91 PRO A N 1
ATOM 732 C CA . PRO A 1 91 ? -11.598 -3.387 14.592 1.00 91.19 91 PRO A CA 1
ATOM 733 C C . PRO A 1 91 ? -11.664 -4.545 15.582 1.00 91.19 91 PRO A C 1
ATOM 735 O O . PRO A 1 91 ? -11.191 -4.422 16.704 1.00 91.19 91 PRO A O 1
ATOM 738 N N . GLU A 1 92 ? -12.207 -5.667 15.126 1.00 92.31 92 GLU A N 1
ATOM 739 C CA . GLU A 1 92 ? -12.289 -6.927 15.856 1.00 92.31 92 GLU A CA 1
ATOM 740 C C . GLU A 1 92 ? -11.654 -8.026 14.991 1.00 92.31 92 GLU A C 1
ATOM 742 O O . GLU A 1 92 ? -11.870 -8.026 13.767 1.00 92.31 92 GLU A O 1
ATOM 747 N N . PRO A 1 93 ? -10.895 -8.971 15.579 1.00 93.19 93 PRO A N 1
ATOM 748 C CA . PRO A 1 93 ? -10.242 -10.033 14.825 1.00 93.19 93 PRO A CA 1
ATOM 749 C C . PRO A 1 93 ? -11.236 -10.876 14.020 1.00 93.19 93 PRO A C 1
ATOM 751 O O . PRO A 1 93 ? -12.159 -11.485 14.562 1.00 93.19 93 PRO A O 1
ATOM 754 N N . GLN A 1 94 ? -11.017 -10.966 12.710 1.00 93.31 94 GLN A N 1
ATOM 755 C CA . GLN A 1 94 ? -11.882 -11.733 11.819 1.00 93.31 94 GLN A CA 1
ATOM 756 C C . GLN A 1 94 ? -11.631 -13.246 11.944 1.00 93.31 94 GLN A C 1
ATOM 758 O O . GLN A 1 94 ? -10.496 -13.674 12.180 1.00 93.31 94 GLN A O 1
ATOM 763 N N . PRO A 1 95 ? -12.632 -14.105 11.668 1.00 92.31 95 PRO A N 1
ATOM 764 C CA . PRO A 1 95 ? -12.440 -15.558 11.658 1.00 92.31 95 PRO A CA 1
ATOM 765 C C . PRO A 1 95 ? -11.316 -16.017 10.720 1.00 92.31 95 PRO A C 1
ATOM 767 O O . PRO A 1 95 ? -10.589 -16.958 11.037 1.00 92.31 95 PRO A O 1
ATOM 770 N N . VAL A 1 96 ? -11.140 -15.329 9.585 1.00 91.12 96 VAL A N 1
ATOM 771 C CA . VAL A 1 96 ? -10.051 -15.585 8.626 1.00 91.12 96 VAL A CA 1
ATOM 772 C C . VAL A 1 96 ? -8.688 -15.365 9.276 1.00 91.12 96 VAL A C 1
ATOM 774 O O . VAL A 1 96 ? -7.783 -16.173 9.087 1.00 91.12 96 VAL A O 1
ATOM 777 N N . TYR A 1 97 ? -8.544 -14.320 10.090 1.00 91.94 97 TYR A N 1
ATOM 778 C CA . TYR A 1 97 ? -7.313 -14.064 10.827 1.00 91.94 97 TYR A CA 1
ATOM 779 C C . TYR A 1 97 ? -7.027 -15.161 11.860 1.00 91.94 97 TYR A C 1
ATOM 781 O O . TYR A 1 97 ? -5.901 -15.651 11.951 1.00 91.94 97 TYR A O 1
ATOM 789 N N . LEU A 1 98 ? -8.054 -15.587 12.598 1.00 90.69 98 LEU A N 1
ATOM 790 C CA . LEU A 1 98 ? -7.928 -16.605 13.642 1.00 90.69 98 LEU A CA 1
ATOM 791 C C . LEU A 1 98 ? -7.597 -17.994 13.074 1.00 90.69 98 LEU A C 1
ATOM 793 O O . LEU A 1 98 ? -6.757 -18.698 13.630 1.00 90.69 98 LEU A O 1
ATOM 797 N N . LYS A 1 99 ? -8.223 -18.382 11.955 1.00 93.56 99 LYS A N 1
ATOM 798 C CA . LYS A 1 99 ? -8.065 -19.715 11.345 1.00 93.56 99 LYS A CA 1
ATOM 799 C C . LYS A 1 99 ? -6.929 -19.792 10.324 1.00 93.56 99 LYS A C 1
ATOM 801 O O . LYS A 1 99 ? -6.251 -20.810 10.226 1.00 93.56 99 LYS A O 1
ATOM 806 N N . HIS A 1 100 ? -6.712 -18.726 9.556 1.00 93.75 100 HIS A N 1
ATOM 807 C CA . HIS A 1 100 ? -5.866 -18.733 8.359 1.00 93.75 100 HIS A CA 1
ATOM 808 C C . HIS A 1 100 ? -4.843 -17.593 8.348 1.00 93.75 100 HIS A C 1
ATOM 810 O O . HIS A 1 100 ? -4.523 -17.044 7.297 1.00 93.75 100 HIS A O 1
ATOM 816 N N . LYS A 1 101 ? -4.250 -17.269 9.504 1.00 91.44 101 LYS A N 1
ATOM 817 C CA . LYS A 1 101 ? -3.220 -16.223 9.626 1.00 91.44 101 LYS A CA 1
ATOM 818 C C . LYS A 1 101 ? -2.111 -16.310 8.566 1.00 91.44 101 LYS A C 1
ATOM 820 O O . LYS A 1 101 ? -1.683 -15.284 8.045 1.00 91.44 101 LYS A O 1
ATOM 825 N N . ARG A 1 102 ? -1.648 -17.523 8.235 1.00 92.69 102 ARG A N 1
ATOM 826 C CA . ARG A 1 102 ? -0.607 -17.736 7.211 1.00 92.69 102 ARG A CA 1
ATOM 827 C C . ARG A 1 102 ? -1.056 -17.277 5.824 1.00 92.69 102 ARG A C 1
ATOM 829 O O . ARG A 1 102 ? -0.244 -16.723 5.103 1.00 92.69 102 ARG A O 1
ATOM 836 N N . LEU A 1 103 ? -2.334 -17.439 5.476 1.00 91.94 103 LEU A N 1
ATOM 837 C CA . LEU A 1 103 ? -2.876 -16.978 4.195 1.00 91.94 103 LEU A CA 1
ATOM 838 C C . LEU A 1 103 ? -2.777 -15.451 4.068 1.00 91.94 103 LEU A C 1
ATOM 840 O O . LEU A 1 103 ? -2.367 -14.944 3.031 1.00 91.94 103 LEU A O 1
ATOM 844 N N . LEU A 1 104 ? -3.063 -14.724 5.151 1.00 92.38 104 LEU A N 1
ATOM 845 C CA . LEU A 1 104 ? -2.914 -13.266 5.183 1.00 92.38 104 LEU A CA 1
ATOM 846 C C . LEU A 1 104 ? -1.444 -12.827 5.093 1.00 92.38 104 LEU A C 1
ATOM 848 O O . LEU A 1 104 ? -1.152 -11.776 4.540 1.00 92.38 104 LEU A O 1
ATOM 852 N N . GLN A 1 105 ? -0.506 -13.629 5.604 1.00 92.62 105 GLN A N 1
ATOM 853 C CA . GLN A 1 105 ? 0.931 -13.377 5.431 1.00 92.62 105 GLN A CA 1
ATOM 854 C C . GLN A 1 105 ? 1.399 -13.694 4.004 1.00 92.62 105 GLN A C 1
ATOM 856 O O . GLN A 1 105 ? 2.236 -12.980 3.463 1.00 92.62 105 GLN A O 1
ATOM 861 N N . LEU A 1 106 ? 0.828 -14.719 3.365 1.00 94.94 106 LEU A N 1
ATOM 862 C CA . LEU A 1 106 ? 1.098 -15.045 1.962 1.00 94.94 106 LEU A CA 1
ATOM 863 C C . LEU A 1 106 ? 0.609 -13.955 1.001 1.00 94.94 106 LEU A C 1
ATOM 865 O O . LEU A 1 106 ? 1.151 -13.844 -0.094 1.00 94.94 106 LEU A O 1
ATOM 869 N N . ALA A 1 107 ? -0.329 -13.097 1.415 1.00 94.75 107 ALA A N 1
ATOM 870 C CA . ALA A 1 107 ? -0.753 -11.940 0.627 1.00 94.75 107 ALA A CA 1
ATOM 871 C C . ALA A 1 107 ? 0.391 -10.943 0.341 1.00 94.75 107 ALA A C 1
ATOM 873 O O . ALA A 1 107 ? 0.296 -10.160 -0.598 1.00 94.75 107 ALA A O 1
ATOM 874 N N . PHE A 1 108 ? 1.494 -10.985 1.095 1.00 96.19 108 PHE A N 1
ATOM 875 C CA . PHE A 1 108 ? 2.689 -10.181 0.820 1.00 96.19 108 PHE A CA 1
ATOM 876 C C . PHE A 1 108 ? 3.520 -10.721 -0.351 1.00 96.19 108 PHE A C 1
ATOM 878 O O . PHE A 1 108 ? 4.292 -9.976 -0.950 1.00 96.19 108 PHE A O 1
ATOM 885 N N . LEU A 1 109 ? 3.386 -12.010 -0.678 1.00 94.81 109 LEU A N 1
ATOM 886 C CA . LEU A 1 109 ? 4.245 -12.691 -1.644 1.00 94.81 109 LEU A CA 1
ATOM 887 C C . LEU A 1 109 ? 4.170 -12.093 -3.059 1.00 94.81 109 LEU A C 1
ATOM 889 O O . LEU A 1 109 ? 5.236 -11.908 -3.646 1.00 94.81 109 LEU A O 1
ATOM 893 N N . PRO A 1 110 ? 2.987 -11.734 -3.607 1.00 93.00 110 PRO A N 1
ATOM 894 C CA . PRO A 1 110 ? 2.915 -11.070 -4.906 1.00 93.00 110 PRO A CA 1
ATOM 895 C C . PRO A 1 110 ? 3.751 -9.788 -4.948 1.00 93.00 110 PRO A C 1
ATOM 897 O O . PRO A 1 110 ? 4.486 -9.581 -5.905 1.00 93.00 110 PRO A O 1
ATOM 900 N N . HIS A 1 111 ? 3.716 -8.970 -3.896 1.00 93.00 111 HIS A N 1
ATOM 901 C CA . HIS A 1 111 ? 4.470 -7.714 -3.819 1.00 93.00 111 HIS A CA 1
ATOM 902 C C . HIS A 1 111 ? 5.966 -7.919 -3.590 1.00 93.00 111 HIS A C 1
ATOM 904 O O . HIS A 1 111 ? 6.768 -7.181 -4.153 1.00 93.00 111 HIS A O 1
ATOM 910 N N . VAL A 1 112 ? 6.368 -8.953 -2.841 1.00 93.62 112 VAL A N 1
ATOM 911 C CA . VAL A 1 112 ? 7.784 -9.367 -2.777 1.00 93.62 112 VAL A CA 1
ATOM 912 C C . VAL A 1 112 ? 8.275 -9.764 -4.161 1.00 93.62 112 VAL A C 1
ATOM 914 O O . VAL A 1 112 ? 9.325 -9.299 -4.598 1.00 93.62 112 VAL A O 1
ATOM 917 N N . PHE A 1 113 ? 7.504 -10.590 -4.868 1.00 90.62 113 PHE A N 1
ATOM 918 C CA . PHE A 1 113 ? 7.833 -10.991 -6.228 1.00 90.62 113 PHE A CA 1
ATOM 919 C C . PHE A 1 113 ? 7.892 -9.783 -7.167 1.00 90.62 113 PHE A C 1
ATOM 921 O O . PHE A 1 113 ? 8.841 -9.666 -7.935 1.00 90.62 113 PHE A O 1
ATOM 928 N N . HIS A 1 114 ? 6.939 -8.855 -7.061 1.00 89.44 114 HIS A N 1
ATOM 929 C CA . HIS A 1 114 ? 6.928 -7.622 -7.840 1.00 89.44 114 HIS A CA 1
ATOM 930 C C . HIS A 1 114 ? 8.183 -6.784 -7.612 1.00 89.44 114 HIS A C 1
ATOM 932 O O . HIS A 1 114 ? 8.860 -6.410 -8.566 1.00 89.44 114 HIS A O 1
ATOM 938 N N . LEU A 1 115 ? 8.517 -6.530 -6.346 1.00 89.75 115 LEU A N 1
ATOM 939 C CA . LEU A 1 115 ? 9.680 -5.739 -5.978 1.00 89.75 115 LEU A CA 1
ATOM 940 C C . LEU A 1 115 ? 10.962 -6.389 -6.506 1.00 89.75 115 LEU A C 1
ATOM 942 O O . LEU A 1 115 ? 11.792 -5.703 -7.089 1.00 89.75 115 LEU A O 1
ATOM 946 N N . LEU A 1 116 ? 11.119 -7.707 -6.353 1.00 86.88 116 LEU A N 1
ATOM 947 C CA . LEU A 1 116 ? 12.278 -8.427 -6.887 1.00 86.88 116 LEU A CA 1
ATOM 948 C C . LEU A 1 116 ? 12.335 -8.365 -8.413 1.00 86.88 116 LEU A C 1
ATOM 950 O O . LEU A 1 116 ? 13.399 -8.115 -8.971 1.00 86.88 116 LEU A O 1
ATOM 954 N N . LEU A 1 117 ? 11.198 -8.548 -9.084 1.00 83.56 117 LEU A N 1
ATOM 955 C CA . LEU A 1 117 ? 11.090 -8.459 -10.536 1.00 83.56 117 LEU A CA 1
ATOM 956 C C . LEU A 1 117 ? 11.535 -7.076 -11.019 1.00 83.56 117 LEU A C 1
ATOM 958 O O . LEU A 1 117 ? 12.365 -6.981 -11.917 1.00 83.56 117 LEU A O 1
ATOM 962 N N . VAL A 1 118 ? 11.057 -6.003 -10.391 1.00 83.12 118 VAL A N 1
ATOM 963 C CA . VAL A 1 118 ? 11.404 -4.645 -10.812 1.00 83.12 118 VAL A CA 1
ATOM 964 C C . VAL A 1 118 ? 12.809 -4.241 -10.361 1.00 83.12 118 VAL A C 1
ATOM 966 O O . VAL A 1 118 ? 13.477 -3.520 -11.087 1.00 83.12 118 VAL A O 1
ATOM 969 N N . LEU A 1 119 ? 13.326 -4.703 -9.224 1.00 82.88 119 LEU A N 1
ATOM 970 C CA . LEU A 1 119 ? 14.696 -4.383 -8.800 1.00 82.88 119 LEU A CA 1
ATOM 971 C C . LEU A 1 119 ? 15.761 -5.136 -9.607 1.00 82.88 119 LEU A C 1
ATOM 973 O O . LEU A 1 119 ? 16.797 -4.556 -9.919 1.00 82.88 119 LEU A O 1
ATOM 977 N N . LEU A 1 120 ? 15.517 -6.406 -9.945 1.00 78.25 120 LEU A N 1
ATOM 978 C CA . LEU A 1 120 ? 16.506 -7.270 -10.599 1.00 78.25 120 LEU A CA 1
ATOM 979 C C . LEU A 1 120 ? 16.426 -7.231 -12.130 1.00 78.25 120 LEU A C 1
ATOM 981 O O . LEU A 1 120 ? 17.444 -7.421 -12.788 1.00 78.25 120 LEU A O 1
ATOM 985 N N . LEU A 1 121 ? 15.235 -7.009 -12.700 1.00 74.75 121 LEU A N 1
ATOM 986 C CA . LEU A 1 121 ? 14.978 -7.162 -14.141 1.00 74.75 121 LEU A CA 1
ATOM 987 C C . LEU A 1 121 ? 14.595 -5.847 -14.836 1.00 74.75 121 LEU A C 1
ATOM 989 O O . LEU A 1 121 ? 14.148 -5.864 -15.976 1.00 74.75 121 LEU A O 1
ATOM 993 N N . SER A 1 122 ? 14.772 -4.699 -14.182 1.00 66.50 122 SER A N 1
ATOM 994 C CA . SER A 1 122 ? 14.374 -3.386 -14.718 1.00 66.50 122 SER A CA 1
ATOM 995 C C . SER A 1 122 ? 15.158 -2.915 -15.943 1.00 66.50 122 SER A C 1
ATOM 997 O O . SER A 1 122 ? 14.751 -1.934 -16.560 1.00 66.50 122 SER A O 1
ATOM 999 N N . ASP A 1 123 ? 16.247 -3.595 -16.304 1.00 66.12 123 ASP A N 1
ATOM 1000 C CA . ASP A 1 123 ? 17.096 -3.241 -17.443 1.00 66.12 123 ASP A CA 1
ATOM 1001 C C . ASP A 1 123 ? 17.370 -4.491 -18.310 1.00 66.12 123 ASP A C 1
ATOM 1003 O O . ASP A 1 123 ? 18.431 -5.118 -18.200 1.00 66.12 123 ASP A O 1
ATOM 1007 N N . PRO A 1 124 ? 16.391 -4.924 -19.134 1.00 59.69 124 PRO A N 1
ATOM 1008 C CA . PRO A 1 124 ? 16.502 -6.134 -19.951 1.00 59.69 124 PRO A CA 1
ATOM 1009 C C . PRO A 1 124 ? 17.689 -6.082 -20.915 1.00 59.69 124 PRO A C 1
ATOM 1011 O O . PRO A 1 124 ? 18.303 -7.112 -21.185 1.00 59.69 124 PRO A O 1
ATOM 1014 N N . ASP A 1 125 ? 18.051 -4.885 -21.383 1.00 59.72 125 ASP A N 1
ATOM 1015 C CA . ASP A 1 125 ? 19.149 -4.667 -22.324 1.00 59.72 125 ASP A CA 1
ATOM 1016 C C . ASP A 1 125 ? 20.518 -4.924 -21.683 1.00 59.72 125 ASP A C 1
ATOM 1018 O O . ASP A 1 125 ? 21.403 -5.483 -22.329 1.00 59.72 125 ASP A O 1
ATOM 1022 N N . LYS A 1 126 ? 20.690 -4.629 -20.385 1.00 64.94 126 LYS A N 1
ATOM 1023 C CA . LYS A 1 126 ? 21.892 -5.045 -19.638 1.00 64.94 126 LYS A CA 1
ATOM 1024 C C . LYS A 1 126 ? 21.979 -6.557 -19.488 1.00 64.94 126 LYS A C 1
ATOM 1026 O O . LYS A 1 126 ? 23.068 -7.118 -19.580 1.00 64.94 126 LYS A O 1
ATOM 1031 N N . ILE A 1 127 ? 20.844 -7.218 -19.268 1.00 60.09 127 ILE A N 1
ATOM 1032 C CA . ILE A 1 127 ? 20.790 -8.678 -19.162 1.00 60.09 127 ILE A CA 1
ATOM 1033 C C . ILE A 1 127 ? 21.113 -9.300 -20.522 1.00 60.09 127 ILE A C 1
ATOM 1035 O O . ILE A 1 127 ? 21.919 -10.216 -20.580 1.00 60.09 127 ILE A O 1
ATOM 1039 N N . LEU A 1 128 ? 20.562 -8.771 -21.615 1.00 61.62 128 LEU A N 1
ATOM 1040 C CA . LEU A 1 128 ? 20.837 -9.222 -22.982 1.00 61.62 128 LEU A CA 1
ATOM 1041 C C . LEU A 1 128 ? 22.280 -8.938 -23.429 1.00 61.62 128 LEU A C 1
ATOM 1043 O O . LEU A 1 128 ? 22.876 -9.774 -24.106 1.00 61.62 128 LEU A O 1
ATOM 1047 N N . GLY A 1 129 ? 22.865 -7.811 -23.016 1.00 62.81 129 GLY A N 1
ATOM 1048 C CA . GLY A 1 129 ? 24.251 -7.442 -23.319 1.00 62.81 129 GLY A CA 1
ATOM 1049 C C . GLY A 1 129 ? 25.302 -8.328 -22.640 1.00 62.81 129 GLY A C 1
ATOM 1050 O O . GLY A 1 129 ? 26.390 -8.507 -23.177 1.00 62.81 129 GLY A O 1
ATOM 1051 N N . LEU A 1 130 ? 24.975 -8.957 -21.504 1.00 59.91 130 LEU A N 1
ATOM 1052 C CA . LEU A 1 130 ? 25.834 -9.967 -20.863 1.00 59.91 130 LEU A CA 1
ATOM 1053 C C . LEU A 1 130 ? 25.835 -11.319 -21.602 1.00 59.91 130 LEU A C 1
ATOM 1055 O O . LEU A 1 130 ? 26.622 -12.202 -21.266 1.00 59.91 130 LEU A O 1
ATOM 1059 N N . LEU A 1 131 ? 24.949 -11.502 -22.586 1.00 59.34 131 LEU A N 1
ATOM 1060 C CA . LEU A 1 131 ? 24.697 -12.788 -23.243 1.00 59.34 131 LEU A CA 1
ATOM 1061 C C . LEU A 1 131 ? 25.249 -12.873 -24.668 1.00 59.34 131 LEU A C 1
ATOM 1063 O O . LEU A 1 131 ? 25.202 -13.943 -25.279 1.00 59.34 131 LEU A O 1
ATOM 1067 N N . THR A 1 132 ? 25.804 -11.783 -25.203 1.00 60.59 132 THR A N 1
ATOM 1068 C CA . THR A 1 132 ? 26.565 -11.788 -26.458 1.00 60.59 132 THR A CA 1
ATOM 1069 C C . THR A 1 132 ? 28.000 -12.236 -26.186 1.00 60.59 132 THR A C 1
ATOM 1071 O O . THR A 1 132 ? 28.937 -11.443 -26.186 1.00 60.59 132 THR A O 1
ATOM 1074 N N . LEU A 1 133 ? 28.164 -13.524 -25.892 1.00 61.84 133 LEU A N 1
ATOM 1075 C CA . LEU A 1 133 ? 29.468 -14.172 -25.780 1.00 61.84 133 LEU A CA 1
ATOM 1076 C C . LEU A 1 133 ? 29.902 -14.625 -27.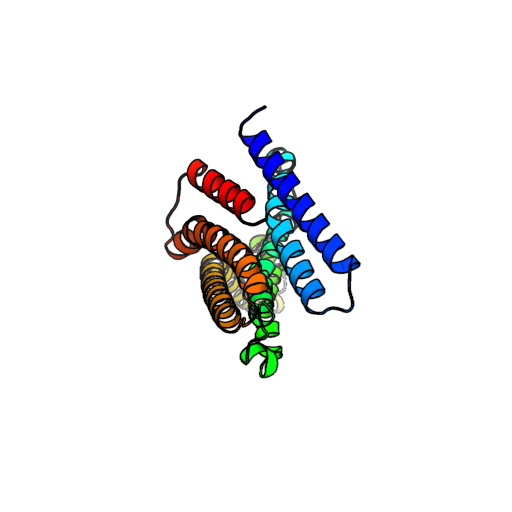178 1.00 61.84 133 LEU A C 1
ATOM 1078 O O . LEU A 1 133 ? 29.433 -15.647 -27.679 1.00 61.84 133 LEU A O 1
ATOM 1082 N N . GLU A 1 134 ? 30.774 -13.856 -27.826 1.00 59.81 134 GLU A N 1
ATOM 1083 C CA . GLU A 1 134 ? 31.409 -14.275 -29.076 1.00 59.81 134 GLU A CA 1
ATOM 1084 C C . GLU A 1 134 ? 32.573 -15.225 -28.773 1.00 59.81 134 GLU A C 1
ATOM 1086 O O . GLU A 1 134 ? 33.463 -14.912 -27.983 1.00 59.81 134 GLU A O 1
ATOM 1091 N N . SER A 1 135 ? 32.578 -16.403 -29.403 1.00 60.03 135 SER A N 1
ATOM 1092 C CA . SER A 1 135 ? 33.701 -17.341 -29.330 1.00 60.03 135 SER A CA 1
ATOM 1093 C C . SER A 1 135 ? 34.194 -17.694 -30.723 1.00 60.03 135 SER A C 1
ATOM 1095 O O . SER A 1 135 ? 33.394 -18.001 -31.606 1.00 60.03 135 SER A O 1
ATOM 1097 N N . THR A 1 136 ? 35.509 -17.744 -30.892 1.00 60.00 136 THR A N 1
ATOM 1098 C CA . THR A 1 136 ? 36.189 -18.073 -32.153 1.00 60.00 136 THR A CA 1
ATOM 1099 C C . THR A 1 136 ? 36.244 -19.577 -32.462 1.00 60.00 136 THR A C 1
ATOM 1101 O O . THR A 1 136 ? 36.704 -19.965 -33.533 1.00 60.00 136 THR A O 1
ATOM 1104 N N . LEU A 1 137 ? 35.774 -20.442 -31.553 1.00 68.69 137 LEU A N 1
ATOM 1105 C CA . LEU A 1 137 ? 35.836 -21.902 -31.687 1.00 68.69 137 LEU A CA 1
ATOM 1106 C C . LEU A 1 137 ? 34.481 -22.488 -32.150 1.00 68.69 137 LEU A C 1
ATOM 1108 O O . LEU A 1 137 ? 33.473 -22.230 -31.494 1.00 68.69 137 LEU A O 1
ATOM 1112 N N . PRO A 1 138 ? 34.420 -23.330 -33.207 1.00 72.00 138 PRO A N 1
ATOM 1113 C CA . PRO A 1 138 ? 33.156 -23.743 -33.842 1.00 72.00 138 PRO A CA 1
ATOM 1114 C C . PRO A 1 138 ? 32.176 -24.497 -32.929 1.00 72.00 138 PRO A C 1
ATOM 1116 O O . PRO A 1 138 ? 30.975 -24.234 -32.942 1.00 72.00 138 PRO A O 1
ATOM 1119 N N . ILE A 1 139 ? 32.687 -25.423 -32.111 1.00 73.44 139 ILE A N 1
ATOM 1120 C CA . ILE A 1 139 ? 31.873 -26.273 -31.221 1.00 73.44 139 ILE A CA 1
ATOM 1121 C C . ILE A 1 139 ? 31.346 -25.461 -30.029 1.00 73.44 139 ILE A C 1
ATOM 1123 O O . ILE A 1 139 ? 30.192 -25.598 -29.625 1.00 73.44 139 ILE A O 1
ATOM 1127 N N . ILE A 1 140 ? 32.182 -24.568 -29.494 1.00 71.94 140 ILE A N 1
ATOM 1128 C CA . ILE A 1 140 ? 31.809 -23.654 -28.408 1.00 71.94 140 ILE A CA 1
ATOM 1129 C C . ILE A 1 140 ? 30.812 -22.608 -28.931 1.00 71.94 140 ILE A C 1
ATOM 1131 O O . ILE A 1 140 ? 29.843 -22.299 -28.243 1.00 71.94 140 ILE A O 1
ATOM 1135 N N . GLY A 1 141 ? 30.964 -22.165 -30.183 1.00 74.12 141 GLY A N 1
ATOM 1136 C CA . GLY A 1 141 ? 30.033 -21.265 -30.858 1.00 74.12 141 GLY A CA 1
ATOM 1137 C C . GLY A 1 141 ? 28.626 -21.847 -31.011 1.00 74.12 141 GLY A C 1
ATOM 1138 O O . GLY A 1 141 ? 27.654 -21.150 -30.734 1.00 74.12 141 GLY A O 1
ATOM 1139 N N . GLN A 1 142 ? 28.486 -23.128 -31.373 1.00 76.31 142 GLN A N 1
ATOM 1140 C CA . GLN A 1 142 ? 27.169 -23.783 -31.458 1.00 76.31 142 GLN A CA 1
ATOM 1141 C C . GLN A 1 142 ? 26.494 -23.953 -30.084 1.00 76.31 142 GLN A C 1
ATOM 1143 O O . GLN A 1 142 ? 25.294 -23.704 -29.957 1.00 76.31 142 GLN A O 1
ATOM 1148 N N . LEU A 1 143 ? 27.247 -24.314 -29.038 1.00 75.94 143 LEU A N 1
ATOM 1149 C CA . LEU A 1 143 ? 26.722 -24.390 -27.665 1.00 75.94 143 LEU A CA 1
ATOM 1150 C C . LEU A 1 143 ? 26.297 -23.011 -27.132 1.00 75.94 143 LEU A C 1
ATOM 1152 O O . LEU A 1 143 ? 25.230 -22.883 -26.529 1.00 75.94 143 LEU A O 1
ATOM 1156 N N . LEU A 1 144 ? 27.086 -21.968 -27.405 1.00 76.69 144 LEU A N 1
ATOM 1157 C CA . LEU A 1 144 ? 26.753 -20.582 -27.061 1.00 76.69 144 LEU A CA 1
ATOM 1158 C C . LEU A 1 144 ? 25.542 -20.061 -27.847 1.00 76.69 144 LEU A C 1
ATOM 1160 O O . LEU A 1 144 ? 24.739 -19.302 -27.304 1.00 76.69 144 LEU A O 1
ATOM 1164 N N . GLN A 1 145 ? 25.347 -20.491 -29.097 1.00 78.62 145 GLN A N 1
ATOM 1165 C CA . GLN A 1 145 ? 24.143 -20.171 -29.871 1.00 78.62 145 GLN A CA 1
ATOM 1166 C C . GLN A 1 145 ? 22.882 -20.800 -29.266 1.00 78.62 145 GLN A C 1
ATOM 1168 O O . GLN A 1 145 ? 21.870 -20.113 -29.133 1.00 78.62 145 GLN A O 1
ATOM 1173 N N . LEU A 1 146 ? 22.935 -22.063 -28.830 1.00 80.06 146 LEU A N 1
ATOM 1174 C CA . LEU A 1 146 ? 21.804 -22.692 -28.141 1.00 80.06 146 LEU A CA 1
ATOM 1175 C C . LEU A 1 146 ? 21.503 -21.998 -26.802 1.00 80.06 146 LEU A C 1
ATOM 1177 O O . LEU A 1 146 ? 20.348 -21.694 -26.502 1.00 80.06 146 LEU A O 1
ATOM 1181 N N . TYR A 1 147 ? 22.543 -21.694 -26.022 1.00 78.94 147 TYR A N 1
ATOM 1182 C CA . TYR A 1 147 ? 22.420 -20.975 -24.753 1.00 78.94 147 TYR A CA 1
ATOM 1183 C C . TYR A 1 147 ? 21.821 -19.574 -24.945 1.00 78.94 147 TYR A C 1
ATOM 1185 O O . TYR A 1 147 ? 20.848 -19.214 -24.282 1.00 78.94 147 TYR A O 1
ATOM 1193 N N . SER A 1 148 ? 22.332 -18.802 -25.907 1.00 76.81 148 SER A N 1
ATOM 1194 C CA . SER A 1 148 ? 21.813 -17.466 -26.222 1.00 76.81 148 SER A CA 1
ATOM 1195 C C . SER A 1 148 ? 20.384 -17.498 -26.771 1.00 76.81 148 SER A C 1
ATOM 1197 O O . SER A 1 148 ? 19.600 -16.610 -26.442 1.00 76.81 148 SER A O 1
ATOM 1199 N N . ALA A 1 149 ? 19.993 -18.523 -27.535 1.00 81.69 149 ALA A N 1
ATOM 1200 C CA . ALA A 1 149 ? 18.610 -18.705 -27.974 1.00 81.69 149 ALA A CA 1
ATOM 1201 C C . ALA A 1 149 ? 17.658 -18.933 -26.786 1.00 81.69 149 ALA A C 1
ATOM 1203 O O . ALA A 1 149 ? 16.634 -18.255 -26.686 1.00 81.69 149 ALA A O 1
ATOM 1204 N N . ILE A 1 150 ? 18.020 -19.821 -25.850 1.00 81.56 150 ILE A N 1
ATOM 1205 C CA . ILE A 1 150 ? 17.244 -20.068 -24.621 1.00 81.56 150 ILE A CA 1
ATOM 1206 C C . ILE A 1 150 ? 17.104 -18.775 -23.815 1.00 81.56 150 ILE A C 1
ATOM 1208 O O . ILE A 1 150 ? 16.007 -18.411 -23.389 1.00 81.56 150 ILE A O 1
ATOM 1212 N N . LEU A 1 151 ? 18.197 -18.037 -23.647 1.00 79.88 151 LEU A N 1
ATOM 1213 C CA . LEU A 1 151 ? 18.177 -16.793 -22.893 1.00 79.88 151 LEU A CA 1
ATOM 1214 C C . LEU A 1 151 ? 17.389 -15.680 -23.576 1.00 79.88 151 LEU A C 1
ATOM 1216 O O . LEU A 1 151 ? 16.740 -14.908 -22.882 1.00 79.88 151 LEU A O 1
ATOM 1220 N N . ARG A 1 152 ? 17.390 -15.598 -24.912 1.00 80.44 152 ARG A N 1
ATOM 1221 C CA . ARG A 1 152 ? 16.519 -14.666 -25.644 1.00 80.44 152 ARG A CA 1
ATOM 1222 C C . ARG A 1 152 ? 15.050 -14.977 -25.397 1.00 80.44 152 ARG A C 1
ATOM 1224 O O . ARG A 1 152 ? 14.274 -14.048 -25.190 1.00 80.44 152 ARG A O 1
ATOM 1231 N N . VAL A 1 153 ? 14.662 -16.254 -25.367 1.00 82.44 153 VAL A N 1
ATOM 1232 C CA . VAL A 1 153 ? 13.287 -16.649 -25.018 1.00 82.44 153 VAL A CA 1
ATOM 1233 C C . VAL A 1 153 ? 12.958 -16.224 -23.586 1.00 82.44 153 VAL A C 1
ATOM 1235 O O . VAL A 1 153 ? 11.926 -15.593 -23.367 1.00 82.44 153 VAL A O 1
ATOM 1238 N N . ILE A 1 154 ? 13.852 -16.485 -22.627 1.00 79.12 154 ILE A N 1
ATOM 1239 C CA . ILE A 1 154 ? 13.680 -16.066 -21.226 1.00 79.12 154 ILE A CA 1
ATOM 1240 C C . ILE A 1 154 ? 13.569 -14.539 -21.119 1.00 79.12 154 ILE A C 1
ATOM 1242 O O . ILE A 1 154 ? 12.637 -14.041 -20.497 1.00 79.12 154 ILE A O 1
ATOM 1246 N N . ALA A 1 155 ? 14.465 -13.788 -21.759 1.00 76.06 155 ALA A N 1
ATOM 1247 C CA . ALA A 1 155 ? 14.452 -12.328 -21.761 1.00 76.06 155 ALA A CA 1
ATOM 1248 C C . ALA A 1 155 ? 13.177 -11.765 -22.405 1.00 76.06 155 ALA A C 1
ATOM 1250 O O . ALA A 1 155 ? 12.603 -10.810 -21.891 1.00 76.06 155 ALA A O 1
ATOM 1251 N N . THR A 1 156 ? 12.682 -12.388 -23.478 1.00 78.62 156 THR A N 1
ATOM 1252 C CA . THR A 1 156 ? 11.413 -12.005 -24.116 1.00 78.62 156 THR A CA 1
ATOM 1253 C C . THR A 1 156 ? 10.227 -12.251 -23.182 1.00 78.62 156 THR A C 1
ATOM 1255 O O . THR A 1 156 ? 9.372 -11.379 -23.031 1.00 78.62 156 THR A O 1
ATOM 1258 N N . LEU A 1 157 ? 10.187 -13.402 -22.500 1.00 78.81 157 LEU A N 1
ATOM 1259 C CA . LEU A 1 157 ? 9.161 -13.710 -21.498 1.00 78.81 157 LEU A CA 1
ATOM 1260 C C . LEU A 1 157 ? 9.209 -12.733 -20.316 1.00 78.81 157 LEU A C 1
ATOM 1262 O O . LEU A 1 157 ? 8.168 -12.254 -19.871 1.00 78.81 157 LEU A O 1
ATOM 1266 N N . VAL A 1 158 ? 10.408 -12.396 -19.839 1.00 76.62 158 VAL A N 1
ATOM 1267 C CA . VAL A 1 158 ? 10.619 -11.390 -18.790 1.00 76.62 158 VAL A CA 1
ATOM 1268 C C . VAL A 1 158 ? 10.163 -10.008 -19.257 1.00 76.62 158 VAL A C 1
ATOM 1270 O O . VAL A 1 158 ? 9.447 -9.335 -18.521 1.00 76.62 158 VAL A O 1
ATOM 1273 N N . GLY A 1 159 ? 10.497 -9.600 -20.483 1.00 73.12 159 GLY A N 1
ATOM 1274 C CA . GLY A 1 159 ? 10.039 -8.343 -21.079 1.00 73.12 159 GLY A CA 1
ATOM 1275 C C . GLY A 1 159 ? 8.514 -8.269 -21.188 1.00 73.12 159 GLY A C 1
ATOM 1276 O O . GLY A 1 159 ? 7.912 -7.249 -20.862 1.00 73.12 159 GLY A O 1
ATOM 1277 N N . PHE A 1 160 ? 7.864 -9.374 -21.555 1.00 77.44 160 PHE A N 1
ATOM 1278 C CA . PHE A 1 160 ? 6.405 -9.476 -21.574 1.00 77.44 160 PHE A CA 1
ATOM 1279 C C . PHE A 1 160 ? 5.789 -9.405 -20.166 1.00 77.44 160 PHE A C 1
ATOM 1281 O O . PHE A 1 160 ? 4.812 -8.684 -19.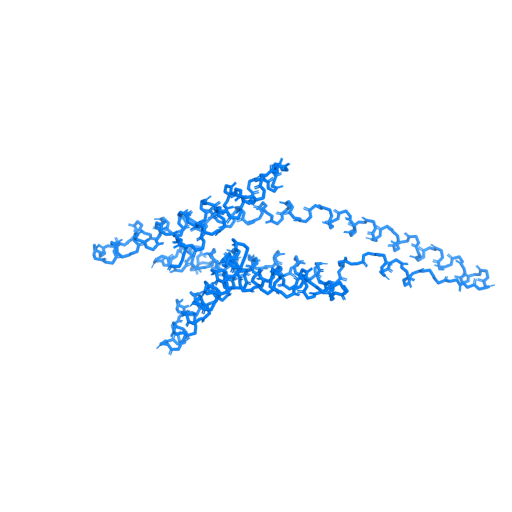954 1.00 77.44 160 PHE A O 1
ATOM 1288 N N . LEU A 1 161 ? 6.381 -10.083 -19.175 1.00 76.06 161 LEU A N 1
ATOM 1289 C CA . LEU A 1 161 ? 5.975 -9.962 -17.770 1.00 76.06 161 LEU A CA 1
ATOM 1290 C C . LEU A 1 161 ? 6.130 -8.518 -17.273 1.00 76.06 161 LEU A C 1
ATOM 1292 O O . LEU A 1 161 ? 5.223 -7.989 -16.630 1.00 76.06 161 LEU A O 1
ATOM 1296 N N . LEU A 1 162 ? 7.223 -7.845 -17.638 1.00 76.94 162 LEU A N 1
ATOM 1297 C CA . LEU A 1 162 ? 7.460 -6.429 -17.356 1.00 76.94 162 LEU A CA 1
ATOM 1298 C C . LEU A 1 162 ? 6.481 -5.500 -18.089 1.00 76.94 162 LEU A C 1
ATOM 1300 O O . LEU A 1 162 ? 6.232 -4.395 -17.621 1.00 76.94 162 LEU A O 1
ATOM 1304 N N . LEU A 1 163 ? 5.865 -5.919 -19.188 1.00 77.38 163 LEU A N 1
ATOM 1305 C CA . LEU A 1 163 ? 4.826 -5.122 -19.836 1.00 77.38 163 LEU A CA 1
ATOM 1306 C C . LEU A 1 163 ? 3.492 -5.195 -19.076 1.00 77.38 163 LEU A C 1
ATOM 1308 O O . LEU A 1 163 ? 2.762 -4.209 -18.993 1.00 77.38 163 LEU A O 1
ATOM 1312 N N . ILE A 1 164 ? 3.165 -6.363 -18.517 1.00 82.88 164 ILE A N 1
ATOM 1313 C CA . ILE A 1 164 ? 1.846 -6.640 -17.924 1.00 82.88 164 ILE A CA 1
ATOM 1314 C C . ILE A 1 164 ? 1.818 -6.424 -16.408 1.00 82.88 164 ILE A C 1
ATOM 1316 O O . ILE A 1 164 ? 0.740 -6.189 -15.854 1.00 82.88 164 ILE A O 1
ATOM 1320 N N . HIS A 1 165 ? 2.973 -6.455 -15.732 1.00 85.06 165 HIS A N 1
ATOM 1321 C CA . HIS A 1 165 ? 3.041 -6.447 -14.269 1.00 85.06 165 HIS A CA 1
ATOM 1322 C C . HIS A 1 165 ? 2.222 -5.316 -13.641 1.00 85.06 165 HIS A C 1
ATOM 1324 O O . HIS A 1 165 ? 1.452 -5.590 -12.729 1.00 85.06 165 HIS A O 1
ATOM 1330 N N . LYS A 1 166 ? 2.294 -4.078 -14.152 1.00 83.88 166 LYS A N 1
ATOM 1331 C CA . LYS A 1 166 ? 1.575 -2.936 -13.555 1.00 83.88 166 LYS A CA 1
ATOM 1332 C C . LYS A 1 166 ? 0.070 -3.154 -13.511 1.00 83.88 166 LYS A C 1
ATOM 1334 O O . LYS A 1 166 ? -0.562 -2.893 -12.490 1.00 83.88 166 LYS A O 1
ATOM 1339 N N . ARG A 1 167 ? -0.501 -3.701 -14.588 1.00 87.75 167 ARG A N 1
ATOM 1340 C CA . ARG A 1 167 ? -1.935 -4.011 -14.663 1.00 87.75 167 ARG A CA 1
ATOM 1341 C C . ARG A 1 167 ? -2.296 -5.161 -13.735 1.00 87.75 167 ARG A C 1
ATOM 1343 O O . ARG A 1 167 ? -3.283 -5.079 -13.009 1.00 87.75 167 ARG A O 1
ATOM 1350 N N . PHE A 1 168 ? -1.477 -6.212 -13.735 1.00 89.12 168 PHE A N 1
ATOM 1351 C CA . PHE A 1 168 ? -1.675 -7.368 -12.867 1.00 89.12 168 PHE A CA 1
ATOM 1352 C C . PHE A 1 168 ? -1.624 -6.975 -11.383 1.00 89.12 168 PHE A C 1
ATOM 1354 O O . PHE A 1 168 ? -2.555 -7.273 -10.639 1.00 89.12 168 PHE A O 1
ATOM 1361 N N . PHE A 1 169 ? -0.597 -6.237 -10.957 1.00 90.44 169 PHE A N 1
ATOM 1362 C CA . PHE A 1 169 ? -0.463 -5.770 -9.578 1.00 90.44 169 PHE A CA 1
ATOM 1363 C C . PHE A 1 169 ? -1.535 -4.753 -9.198 1.00 90.44 169 PHE A C 1
ATOM 1365 O O . PHE A 1 169 ? -2.048 -4.820 -8.086 1.00 90.44 169 PHE A O 1
ATOM 1372 N N . SER A 1 170 ? -1.978 -3.897 -10.122 1.00 90.50 170 SER A N 1
ATOM 1373 C CA . SER A 1 170 ? -3.128 -3.018 -9.874 1.00 90.50 170 SER A CA 1
ATOM 1374 C C . SER A 1 170 ? -4.417 -3.800 -9.612 1.00 90.50 170 SER A C 1
ATOM 1376 O O . SER A 1 170 ? -5.176 -3.446 -8.710 1.00 90.50 170 SER A O 1
ATOM 1378 N N . LEU A 1 171 ? -4.649 -4.900 -10.338 1.00 93.31 171 LEU A N 1
ATOM 1379 C CA . LEU A 1 171 ? -5.783 -5.794 -10.093 1.00 93.31 171 LEU A CA 1
ATOM 1380 C C . LEU A 1 171 ? -5.667 -6.496 -8.731 1.00 93.31 171 LEU A C 1
ATOM 1382 O O . LEU A 1 171 ? -6.640 -6.547 -7.980 1.00 93.31 171 LEU A O 1
ATOM 1386 N N . VAL A 1 172 ? -4.478 -6.996 -8.383 1.00 94.50 172 VAL A N 1
ATOM 1387 C CA . VAL A 1 172 ? -4.216 -7.603 -7.065 1.00 94.50 172 VAL A CA 1
ATOM 1388 C C . VAL A 1 172 ? -4.466 -6.590 -5.943 1.00 94.50 172 VAL A C 1
ATOM 1390 O O . VAL A 1 172 ? -5.157 -6.903 -4.974 1.00 94.50 172 VAL A O 1
ATOM 1393 N N . ASN A 1 173 ? -3.986 -5.354 -6.098 1.00 94.38 173 ASN A N 1
ATOM 1394 C CA . ASN A 1 173 ? -4.213 -4.265 -5.148 1.00 94.38 173 ASN A CA 1
ATOM 1395 C C . ASN A 1 173 ? -5.704 -3.959 -4.992 1.00 94.38 173 ASN A C 1
ATOM 1397 O O . ASN A 1 173 ? -6.180 -3.791 -3.871 1.00 94.38 173 ASN A O 1
ATOM 1401 N N . LEU A 1 174 ? -6.464 -3.952 -6.090 1.00 95.44 174 LEU A N 1
ATOM 1402 C CA . LEU A 1 174 ? -7.909 -3.732 -6.053 1.00 95.44 174 LEU A CA 1
ATOM 1403 C C . LEU A 1 174 ? -8.628 -4.830 -5.259 1.00 95.44 174 LEU A C 1
ATOM 1405 O O . LEU A 1 174 ? -9.510 -4.533 -4.449 1.00 95.44 174 LEU A O 1
ATOM 1409 N N . ILE A 1 175 ? -8.228 -6.090 -5.448 1.00 96.25 175 ILE A N 1
ATOM 1410 C CA . ILE A 1 175 ? -8.749 -7.226 -4.678 1.00 96.25 175 ILE A CA 1
ATOM 1411 C C . ILE A 1 175 ? -8.427 -7.044 -3.188 1.00 96.25 175 ILE A C 1
ATOM 1413 O O . ILE A 1 175 ? -9.308 -7.216 -2.344 1.00 96.25 175 ILE A O 1
ATOM 1417 N N . TYR A 1 176 ? -7.197 -6.648 -2.850 1.00 96.62 176 TYR A N 1
ATOM 1418 C CA . TYR A 1 176 ? -6.780 -6.435 -1.460 1.00 96.62 176 TYR A CA 1
ATOM 1419 C C . TYR A 1 176 ? -7.544 -5.301 -0.789 1.00 96.62 176 TYR A C 1
ATOM 1421 O O . TYR A 1 176 ? -8.037 -5.492 0.320 1.00 96.62 176 TYR A O 1
ATOM 1429 N N . VAL A 1 177 ? -7.701 -4.159 -1.462 1.00 95.88 177 VAL A N 1
ATOM 1430 C CA . VAL A 1 177 ? -8.508 -3.040 -0.956 1.00 95.88 177 VAL A CA 1
ATOM 1431 C C . VAL A 1 177 ? -9.952 -3.489 -0.743 1.00 95.88 177 VAL A C 1
ATOM 1433 O O . VAL A 1 177 ? -10.514 -3.242 0.319 1.00 95.88 177 VAL A O 1
ATOM 1436 N N . SER A 1 178 ? -10.537 -4.212 -1.700 1.00 96.50 178 SER A N 1
ATOM 1437 C CA . SER A 1 178 ? -11.920 -4.694 -1.599 1.00 96.50 178 SER A CA 1
ATOM 1438 C C . SER A 1 178 ? -12.122 -5.605 -0.384 1.00 96.50 178 SER A C 1
ATOM 1440 O O . SER A 1 178 ? -13.038 -5.388 0.411 1.00 9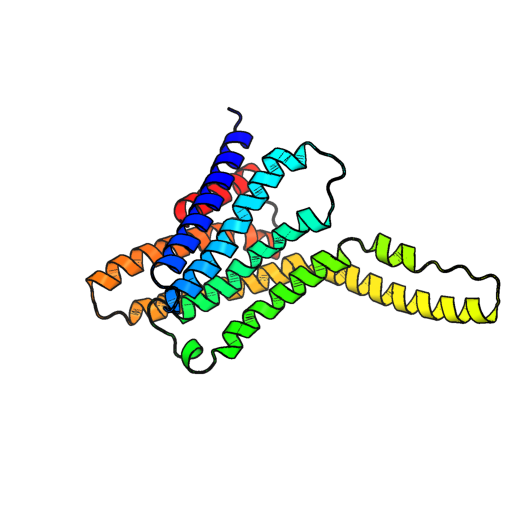6.50 178 SER A O 1
ATOM 1442 N N . PHE A 1 179 ? -11.236 -6.588 -0.186 1.00 96.81 179 PHE A N 1
ATOM 1443 C CA . PHE A 1 179 ? -11.283 -7.450 0.997 1.00 96.81 179 PHE A CA 1
ATOM 1444 C C . PHE A 1 179 ? -11.009 -6.685 2.289 1.00 96.81 179 PHE A C 1
ATOM 1446 O O . PHE A 1 179 ? -11.659 -6.957 3.297 1.00 96.81 179 PHE A O 1
ATOM 1453 N N . ALA A 1 180 ? -10.098 -5.712 2.267 1.00 96.75 180 ALA A N 1
ATOM 1454 C CA . ALA A 1 180 ? -9.786 -4.927 3.447 1.00 96.75 180 ALA A CA 1
ATOM 1455 C C . ALA A 1 180 ? -10.984 -4.090 3.910 1.00 96.75 180 ALA A C 1
ATOM 1457 O O . ALA A 1 180 ? -11.356 -4.123 5.083 1.00 96.75 180 ALA A O 1
ATOM 1458 N N . LEU A 1 181 ? -11.648 -3.396 2.983 1.00 95.94 181 LEU A N 1
ATOM 1459 C CA . LEU A 1 181 ? -12.857 -2.627 3.279 1.00 95.94 181 LEU A CA 1
ATOM 1460 C C . LEU A 1 181 ? -13.999 -3.532 3.760 1.00 95.94 181 LEU A C 1
ATOM 1462 O O . LEU A 1 181 ? -14.716 -3.176 4.699 1.00 95.94 181 LEU A O 1
ATOM 1466 N N . TYR A 1 182 ? -14.132 -4.725 3.174 1.00 96.25 182 TYR A N 1
ATOM 1467 C CA . TYR A 1 182 ? -15.095 -5.730 3.617 1.00 96.25 182 TYR A CA 1
ATOM 1468 C C . TYR A 1 182 ? -14.826 -6.201 5.057 1.00 96.25 182 TYR A C 1
ATOM 1470 O O . TYR A 1 182 ? -15.743 -6.219 5.879 1.00 96.25 182 TYR A O 1
ATOM 1478 N N . PHE A 1 183 ? -13.578 -6.527 5.404 1.00 96.31 183 PHE A N 1
ATOM 1479 C CA . PHE A 1 183 ? -13.217 -6.950 6.761 1.00 96.31 183 PHE A CA 1
ATOM 1480 C C . PHE A 1 183 ? -13.373 -5.832 7.794 1.00 96.31 183 PHE A C 1
ATOM 1482 O O . PHE A 1 183 ? -13.908 -6.087 8.875 1.00 96.31 183 PHE A O 1
ATOM 1489 N N . LEU A 1 184 ? -13.018 -4.590 7.447 1.00 95.62 184 LEU A N 1
ATOM 1490 C CA . LEU A 1 184 ? -13.276 -3.426 8.300 1.00 95.62 184 LEU A CA 1
ATOM 1491 C C . LEU A 1 184 ? -14.773 -3.272 8.593 1.00 95.62 184 LEU A C 1
ATOM 1493 O O . LEU A 1 184 ? -15.157 -3.051 9.742 1.00 95.62 184 LEU A O 1
ATOM 1497 N N . TYR A 1 185 ? -15.624 -3.431 7.576 1.00 95.06 185 TYR A N 1
ATOM 1498 C CA . TYR A 1 185 ? -17.076 -3.366 7.735 1.00 95.06 185 TYR A CA 1
ATOM 1499 C C . TYR A 1 185 ? -17.620 -4.487 8.634 1.00 95.06 185 TYR A C 1
ATOM 1501 O O . TYR A 1 185 ? -18.431 -4.228 9.528 1.00 95.06 185 TYR A O 1
ATOM 1509 N N . LEU A 1 186 ? -17.155 -5.726 8.444 1.00 95.00 186 LEU A N 1
ATOM 1510 C CA . LEU A 1 186 ? -17.552 -6.850 9.294 1.00 95.00 186 LEU A CA 1
ATOM 1511 C C . LEU A 1 186 ? -17.130 -6.641 10.750 1.00 95.00 186 LEU A C 1
ATOM 1513 O O . LEU A 1 186 ? -17.951 -6.796 11.654 1.00 95.00 186 LEU A O 1
ATOM 1517 N N . GLY A 1 187 ? -15.877 -6.251 10.990 1.00 93.06 187 GLY A N 1
ATOM 1518 C CA . GLY A 1 187 ? -15.388 -5.984 12.342 1.00 93.06 187 GLY A CA 1
ATOM 1519 C C . GLY A 1 187 ? -16.122 -4.818 12.999 1.00 93.06 187 GLY A C 1
ATOM 1520 O O . GLY A 1 187 ? -16.495 -4.914 14.162 1.00 93.06 187 GLY A O 1
ATOM 1521 N N . TYR A 1 188 ? -16.446 -3.767 12.242 1.00 94.81 188 TYR A N 1
ATOM 1522 C CA . TYR A 1 188 ? -17.268 -2.654 12.717 1.00 94.81 188 TYR A CA 1
ATOM 1523 C C . TYR A 1 188 ? -18.662 -3.083 13.192 1.00 94.81 188 TYR A C 1
ATOM 1525 O O . TYR A 1 188 ? -19.162 -2.587 14.208 1.00 94.81 188 TYR A O 1
ATOM 1533 N N . LYS A 1 189 ? -19.307 -4.001 12.461 1.00 93.75 189 LYS A N 1
ATOM 1534 C CA . LYS A 1 189 ? -20.640 -4.506 12.811 1.00 93.75 189 LYS A CA 1
ATOM 1535 C C . LYS A 1 189 ? -20.637 -5.215 14.167 1.00 93.75 189 LYS A C 1
ATOM 1537 O O . LYS A 1 189 ? -21.613 -5.076 14.902 1.00 93.75 189 LYS A O 1
ATOM 1542 N N . ASN A 1 190 ? -19.539 -5.891 14.497 1.00 92.94 190 ASN A N 1
ATOM 1543 C CA . ASN A 1 190 ? -19.381 -6.685 15.715 1.00 92.94 190 ASN A CA 1
ATOM 1544 C C . ASN A 1 190 ? -19.044 -5.853 16.966 1.00 92.94 190 ASN A C 1
ATOM 1546 O O . ASN A 1 190 ? -19.023 -6.399 18.062 1.00 92.94 190 ASN A O 1
ATOM 1550 N N . ILE A 1 191 ? -18.812 -4.541 16.838 1.00 93.44 191 ILE A N 1
ATOM 1551 C CA . ILE A 1 191 ? -18.553 -3.679 17.998 1.00 93.44 191 ILE A CA 1
ATOM 1552 C C . ILE A 1 191 ? -19.852 -3.442 18.773 1.00 93.44 191 ILE A C 1
ATOM 1554 O O . ILE A 1 191 ? -20.786 -2.802 18.263 1.00 93.44 191 ILE A O 1
ATOM 1558 N N . GLU A 1 192 ? -19.864 -3.898 20.025 1.00 92.88 192 GLU A N 1
ATOM 1559 C CA . GLU A 1 192 ? -20.963 -3.705 20.977 1.00 92.88 192 GLU A CA 1
ATOM 1560 C C . GLU A 1 192 ? -20.898 -2.335 21.669 1.00 92.88 192 GLU A C 1
ATOM 1562 O O . GLU A 1 192 ? -21.917 -1.663 21.823 1.00 92.88 192 GLU A O 1
ATOM 1567 N N . ASN A 1 193 ? -19.697 -1.870 22.041 1.00 94.00 193 ASN A N 1
ATOM 1568 C CA . ASN A 1 193 ? -19.533 -0.609 22.768 1.00 94.00 193 ASN A CA 1
ATOM 1569 C C . ASN A 1 193 ? -19.813 0.611 21.858 1.00 94.00 193 ASN A C 1
ATOM 1571 O O . ASN A 1 193 ? -19.061 0.853 20.908 1.00 94.00 193 ASN A O 1
ATOM 1575 N N . PRO A 1 194 ? -20.828 1.446 22.160 1.00 91.56 194 PRO A N 1
ATOM 1576 C CA . PRO A 1 194 ? -21.245 2.537 21.281 1.00 91.56 194 PRO A CA 1
ATOM 1577 C C . PRO A 1 194 ? -20.205 3.658 21.155 1.00 91.56 194 PRO A C 1
ATOM 1579 O O . PRO A 1 194 ? -20.089 4.258 20.086 1.00 91.56 194 PRO A O 1
ATOM 1582 N N . ARG A 1 195 ? -19.418 3.929 22.207 1.00 90.69 195 ARG A N 1
ATOM 1583 C CA . ARG A 1 195 ? -18.367 4.962 22.174 1.00 90.69 195 ARG A CA 1
ATOM 1584 C C . ARG A 1 195 ? -17.213 4.529 21.274 1.00 90.69 195 ARG A C 1
ATOM 1586 O O . ARG A 1 195 ? -16.800 5.286 20.398 1.00 90.69 195 ARG A O 1
ATOM 1593 N N . LEU A 1 196 ? -16.758 3.284 21.433 1.00 91.25 196 LEU A N 1
ATOM 1594 C CA . LEU A 1 196 ? -15.730 2.699 20.569 1.00 91.25 196 LEU A CA 1
ATOM 1595 C C . LEU A 1 196 ? -16.208 2.652 19.113 1.00 91.25 196 LEU A C 1
ATOM 1597 O O . LEU A 1 196 ? -15.476 3.013 18.197 1.00 91.25 196 LEU A O 1
ATOM 1601 N N . LYS A 1 197 ? -17.475 2.292 18.896 1.00 93.00 197 LYS A N 1
ATOM 1602 C CA . LYS A 1 197 ? -18.081 2.235 17.565 1.00 93.00 197 LYS A CA 1
ATOM 1603 C C . LYS A 1 197 ? -18.052 3.584 16.845 1.00 93.00 197 LYS A C 1
ATOM 1605 O O . LYS A 1 197 ? -17.815 3.617 15.642 1.00 93.00 197 LYS A O 1
ATOM 1610 N N . GLN A 1 198 ? -18.271 4.696 17.546 1.00 92.25 198 GLN A N 1
ATOM 1611 C CA . GLN A 1 198 ? -18.177 6.032 16.942 1.00 92.25 198 GLN A CA 1
ATOM 1612 C C . GLN A 1 198 ? -16.742 6.378 16.523 1.00 92.25 198 GLN A C 1
ATOM 1614 O O . GLN A 1 198 ? -16.538 6.835 15.400 1.00 92.25 198 GLN A O 1
ATOM 1619 N N . GLN A 1 199 ? -15.753 6.101 17.378 1.00 90.75 199 GLN A N 1
ATOM 1620 C CA . GLN A 1 199 ? -14.337 6.343 17.071 1.00 90.75 199 GLN A CA 1
ATOM 1621 C C . GLN A 1 199 ? -13.870 5.502 15.879 1.00 90.75 199 GLN A C 1
ATOM 1623 O O . GLN A 1 199 ? -13.295 6.019 14.924 1.00 90.75 199 GLN A O 1
ATOM 1628 N N . VAL A 1 200 ? -14.205 4.211 15.886 1.00 92.75 200 VAL A N 1
ATOM 1629 C CA . VAL A 1 200 ? -13.869 3.295 14.795 1.00 92.75 200 VAL A CA 1
ATOM 1630 C C . VAL A 1 200 ? -14.562 3.693 13.492 1.00 92.75 200 VAL A C 1
ATOM 1632 O O . VAL A 1 200 ? -13.949 3.604 12.432 1.00 92.75 200 VAL A O 1
ATOM 1635 N N . ARG A 1 201 ? -15.816 4.168 13.541 1.00 93.75 201 ARG A N 1
ATOM 1636 C CA . ARG A 1 201 ? -16.521 4.649 12.341 1.00 93.75 201 ARG A CA 1
ATOM 1637 C C . ARG A 1 201 ? -15.745 5.774 11.660 1.00 93.75 201 ARG A C 1
ATOM 1639 O O . ARG A 1 201 ? -15.652 5.767 10.438 1.00 93.75 201 ARG A O 1
ATOM 1646 N N . LEU A 1 202 ? -15.202 6.719 12.427 1.00 91.56 202 LEU A N 1
ATOM 1647 C CA . LEU A 1 202 ? -14.434 7.832 11.869 1.00 91.56 202 LEU A CA 1
ATOM 1648 C C . LEU A 1 202 ? -13.170 7.332 11.158 1.00 91.56 202 LEU A C 1
ATOM 1650 O O . LEU A 1 202 ? -12.938 7.705 10.012 1.00 91.56 202 LEU A O 1
ATOM 1654 N N . VAL A 1 203 ? -12.428 6.415 11.788 1.00 90.88 203 VAL A N 1
ATOM 1655 C CA . VAL A 1 203 ? -11.235 5.787 11.191 1.00 90.88 203 VAL A CA 1
ATOM 1656 C C . VAL A 1 203 ? -11.587 5.031 9.907 1.00 90.88 203 VAL A C 1
ATOM 1658 O O . VAL A 1 203 ? -10.941 5.211 8.878 1.00 90.88 203 VAL A O 1
ATOM 1661 N N . ILE A 1 204 ? -12.642 4.212 9.934 1.00 93.25 204 ILE A N 1
ATOM 1662 C CA . ILE A 1 204 ? -13.086 3.448 8.761 1.00 93.25 204 ILE A CA 1
ATOM 1663 C C . ILE A 1 204 ? -13.519 4.384 7.635 1.00 93.25 204 ILE A C 1
ATOM 1665 O O . ILE A 1 204 ? -13.140 4.150 6.494 1.00 93.25 204 ILE A O 1
ATOM 1669 N N . ASN A 1 205 ? -14.264 5.449 7.933 1.00 92.50 205 ASN A N 1
ATOM 1670 C CA . ASN A 1 205 ? -14.672 6.425 6.926 1.00 92.50 205 ASN A CA 1
ATOM 1671 C C . ASN A 1 205 ? -13.458 7.107 6.277 1.00 92.50 205 ASN A C 1
ATOM 1673 O O . ASN A 1 205 ? -13.440 7.245 5.056 1.00 92.50 205 ASN A O 1
ATOM 1677 N N . GLY A 1 206 ? -12.437 7.474 7.061 1.00 90.75 206 GLY A N 1
ATOM 1678 C CA . GLY A 1 206 ? -11.178 8.017 6.537 1.00 90.75 206 GLY A CA 1
A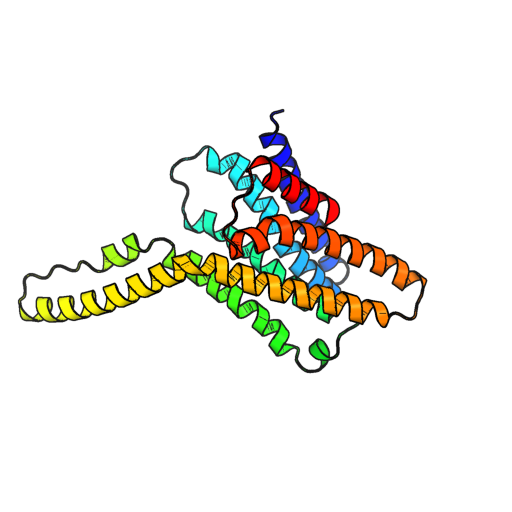TOM 1679 C C . GLY A 1 206 ? -10.497 7.051 5.565 1.00 90.75 206 GLY A C 1
ATOM 1680 O O . GLY A 1 206 ? -10.208 7.416 4.426 1.00 90.75 206 GLY A O 1
ATOM 1681 N N . ILE A 1 207 ? -10.359 5.778 5.959 1.00 92.19 207 ILE A N 1
ATOM 1682 C CA . ILE A 1 207 ? -9.800 4.723 5.095 1.00 92.19 207 ILE A CA 1
ATOM 1683 C C . ILE A 1 207 ? -10.646 4.538 3.829 1.00 92.19 207 ILE A C 1
ATOM 1685 O O . ILE A 1 207 ? -10.091 4.446 2.739 1.00 92.19 207 ILE A O 1
ATOM 1689 N N . TRP A 1 208 ? -11.976 4.502 3.941 1.00 92.88 208 TRP A N 1
ATOM 1690 C CA . TRP A 1 208 ? -12.879 4.348 2.797 1.00 92.88 208 TRP A CA 1
ATOM 1691 C C . TRP A 1 208 ? -12.732 5.482 1.788 1.00 92.88 208 TRP A C 1
ATOM 1693 O O . TRP A 1 208 ? -12.642 5.216 0.592 1.00 92.88 208 TRP A O 1
ATOM 1703 N N . VAL A 1 209 ? -12.698 6.734 2.250 1.00 91.94 209 VAL A N 1
ATOM 1704 C CA . VAL A 1 209 ? -12.562 7.887 1.355 1.00 91.94 209 VAL A CA 1
ATOM 1705 C C . VAL A 1 209 ? -11.173 7.907 0.722 1.00 91.94 209 VAL A C 1
ATOM 1707 O O . VAL A 1 209 ? -11.075 8.028 -0.498 1.00 91.94 209 VAL A O 1
ATOM 1710 N N . ALA A 1 210 ? -10.110 7.716 1.507 1.00 90.19 210 ALA A N 1
ATOM 1711 C CA . ALA A 1 210 ? -8.744 7.688 0.990 1.00 90.19 210 ALA A CA 1
ATOM 1712 C C . ALA A 1 210 ? -8.545 6.556 -0.034 1.00 90.19 210 ALA A C 1
ATOM 1714 O O . ALA A 1 210 ? -8.057 6.786 -1.140 1.00 90.19 210 ALA A O 1
ATOM 1715 N N . MET A 1 211 ? -8.986 5.337 0.286 1.00 91.62 211 MET A N 1
ATOM 1716 C CA . MET A 1 211 ? -8.893 4.199 -0.631 1.00 91.62 211 MET A CA 1
ATOM 1717 C C . MET A 1 211 ? -9.810 4.349 -1.839 1.00 91.62 211 MET A C 1
ATOM 1719 O O . MET A 1 211 ? -9.409 3.990 -2.940 1.00 91.62 211 MET A O 1
ATOM 1723 N N . GLY A 1 212 ? -11.006 4.911 -1.673 1.00 91.25 212 GLY A N 1
ATOM 1724 C CA . GLY A 1 212 ? -11.918 5.190 -2.779 1.00 91.25 212 GLY A CA 1
ATOM 1725 C C . GLY A 1 212 ? -11.310 6.165 -3.787 1.00 91.25 212 GLY A C 1
ATOM 1726 O O . GLY A 1 212 ? -11.284 5.874 -4.984 1.00 91.25 212 GLY A O 1
ATOM 1727 N N . LEU A 1 213 ? -10.747 7.279 -3.306 1.00 90.50 213 LEU A N 1
ATOM 1728 C CA . LEU A 1 213 ? -10.031 8.243 -4.146 1.00 90.50 213 LEU A CA 1
ATOM 1729 C C . LEU A 1 213 ? -8.838 7.595 -4.853 1.00 90.50 213 LEU A C 1
ATOM 1731 O O . LEU A 1 213 ? -8.658 7.796 -6.054 1.00 90.50 213 LEU A O 1
ATOM 1735 N N . TYR A 1 214 ? -8.070 6.773 -4.138 1.00 88.69 214 TYR A N 1
ATOM 1736 C CA . TYR A 1 214 ? -6.940 6.053 -4.711 1.00 88.69 214 TYR A CA 1
ATOM 1737 C C . TYR A 1 214 ? -7.370 5.059 -5.808 1.00 88.69 214 TYR A C 1
ATOM 1739 O O . TYR A 1 214 ? -6.805 5.038 -6.901 1.00 88.69 214 TYR A O 1
ATOM 1747 N N . VAL A 1 215 ? -8.404 4.254 -5.556 1.00 90.88 215 VAL A N 1
ATOM 1748 C CA . VAL A 1 215 ? -8.923 3.267 -6.514 1.00 90.88 215 VAL A CA 1
ATOM 1749 C C . VAL A 1 215 ? -9.420 3.951 -7.788 1.00 90.88 215 VAL A C 1
ATOM 1751 O O . VAL A 1 215 ? -9.071 3.517 -8.886 1.00 90.88 215 VAL A O 1
ATOM 1754 N N . ILE A 1 216 ? -10.197 5.030 -7.652 1.00 89.62 216 ILE A N 1
ATOM 1755 C CA . ILE A 1 216 ? -10.757 5.771 -8.791 1.00 89.62 216 ILE A CA 1
ATOM 1756 C C . ILE A 1 216 ? -9.658 6.521 -9.549 1.00 89.62 216 ILE A C 1
ATOM 1758 O O . ILE A 1 216 ? -9.675 6.543 -10.775 1.00 89.62 216 ILE A O 1
ATOM 1762 N N . GLY A 1 217 ? -8.705 7.128 -8.840 1.00 85.19 217 GLY A N 1
ATOM 1763 C CA . GLY A 1 217 ? -7.650 7.941 -9.445 1.00 85.19 217 GLY A CA 1
ATOM 1764 C C . GLY A 1 217 ? -6.511 7.139 -10.075 1.00 85.19 217 GLY A C 1
ATOM 1765 O O . GLY A 1 217 ? -5.876 7.633 -11.007 1.00 85.19 217 GLY A O 1
ATOM 1766 N N . PHE A 1 218 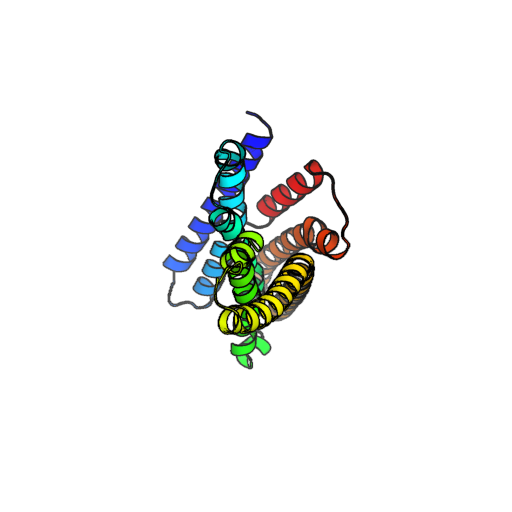? -6.246 5.920 -9.590 1.00 84.88 218 PHE A N 1
ATOM 1767 C CA . PHE A 1 218 ? -5.043 5.160 -9.950 1.00 84.88 218 PHE A CA 1
ATOM 1768 C C . PHE A 1 218 ? -5.329 3.724 -10.389 1.00 84.88 218 PHE A C 1
ATOM 1770 O O . PHE A 1 218 ? -4.982 3.372 -11.513 1.00 84.88 218 PHE A O 1
ATOM 1777 N N . LEU A 1 219 ? -5.983 2.895 -9.563 1.00 86.81 219 LEU A N 1
ATOM 1778 C CA . LEU A 1 219 ? -6.132 1.466 -9.889 1.00 86.81 219 LEU A CA 1
ATOM 1779 C C . LEU A 1 219 ? -7.038 1.222 -11.094 1.00 86.81 219 LEU A C 1
ATOM 1781 O O . LEU A 1 219 ? -6.657 0.499 -12.011 1.00 86.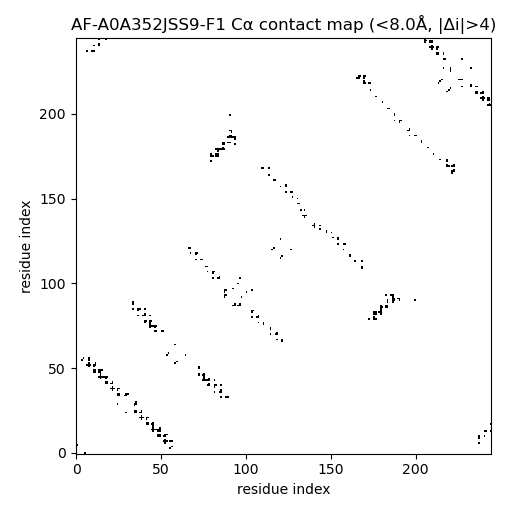81 219 LEU A O 1
ATOM 1785 N N . ILE A 1 220 ? -8.232 1.819 -11.108 1.00 87.88 220 ILE A N 1
ATOM 1786 C CA . ILE A 1 220 ? -9.181 1.649 -12.214 1.00 87.88 220 ILE A CA 1
ATOM 1787 C C . ILE A 1 220 ? -8.587 2.180 -13.530 1.00 87.88 220 ILE A C 1
ATOM 1789 O O . ILE A 1 220 ? -8.616 1.440 -14.516 1.00 87.88 220 ILE A O 1
ATOM 1793 N N . PRO A 1 221 ? -8.006 3.396 -13.583 1.00 87.31 221 PRO A N 1
ATOM 1794 C CA . PRO A 1 221 ? -7.359 3.897 -14.792 1.00 87.31 221 PRO A CA 1
ATOM 1795 C C . PRO A 1 221 ? -6.204 3.025 -15.275 1.00 87.31 221 PRO A C 1
ATOM 1797 O O . PRO A 1 221 ? -6.111 2.786 -16.474 1.00 87.31 221 PRO A O 1
ATOM 1800 N N . GLU A 1 222 ? -5.361 2.508 -14.376 1.00 85.56 222 GLU A N 1
ATOM 1801 C CA . GLU A 1 222 ? -4.245 1.631 -14.753 1.00 85.56 222 GLU A CA 1
ATOM 1802 C C . GLU A 1 222 ? -4.753 0.310 -15.357 1.00 85.56 222 GLU A C 1
ATOM 1804 O O . GLU A 1 222 ? -4.272 -0.130 -16.403 1.00 85.56 222 GLU A O 1
ATOM 1809 N N . ILE A 1 223 ? -5.783 -0.295 -14.752 1.00 86.50 223 ILE A N 1
ATOM 1810 C CA . ILE A 1 223 ? -6.400 -1.537 -15.241 1.00 86.50 223 ILE A CA 1
ATOM 1811 C C . ILE A 1 223 ? -7.080 -1.315 -16.600 1.00 86.50 223 ILE A C 1
ATOM 1813 O O . ILE A 1 223 ? -6.877 -2.097 -17.529 1.00 86.50 223 ILE A O 1
ATOM 1817 N N . LEU A 1 224 ? -7.864 -0.240 -16.735 1.00 87.19 224 LEU A N 1
ATOM 1818 C CA . LEU A 1 224 ? -8.623 0.082 -17.951 1.00 87.19 224 LEU A CA 1
ATOM 1819 C C . LEU A 1 224 ? -7.795 0.828 -19.009 1.00 87.19 224 LEU A C 1
ATOM 1821 O O . LEU A 1 224 ? -8.277 1.070 -20.111 1.00 87.19 224 LEU A O 1
ATOM 1825 N N . SER A 1 225 ? -6.538 1.161 -18.702 1.00 84.00 225 SER A N 1
ATOM 1826 C CA . SER A 1 225 ? -5.641 1.955 -19.553 1.00 84.00 225 SER A CA 1
ATOM 1827 C C . SER A 1 225 ? -6.175 3.349 -19.909 1.00 84.00 225 SER A C 1
ATOM 1829 O O . SER A 1 225 ? -5.881 3.882 -20.982 1.00 84.00 225 SER A O 1
ATOM 1831 N N . PHE A 1 226 ? -6.930 3.965 -18.996 1.00 83.62 226 PHE A N 1
ATOM 1832 C CA . PHE A 1 226 ? -7.357 5.357 -19.114 1.00 83.62 226 PHE A CA 1
ATOM 1833 C C . PHE A 1 226 ? -6.272 6.303 -18.597 1.00 83.62 226 PHE A C 1
ATOM 1835 O O . PHE A 1 226 ? -5.638 6.053 -17.575 1.00 83.62 226 PHE A O 1
ATOM 1842 N N . LYS A 1 227 ? -6.066 7.425 -19.292 1.00 77.06 227 LYS A N 1
ATOM 1843 C CA . LYS A 1 227 ? -5.113 8.462 -18.879 1.00 77.06 227 LYS A CA 1
ATOM 1844 C C . LYS A 1 227 ? -5.871 9.676 -18.368 1.00 77.06 227 LYS A C 1
ATOM 1846 O O . LYS A 1 227 ? -6.509 10.377 -19.150 1.00 77.06 227 LYS A O 1
ATOM 1851 N N . PHE A 1 228 ? -5.773 9.940 -17.069 1.00 77.44 228 PHE A N 1
ATOM 1852 C CA . PHE A 1 228 ? -6.216 11.219 -16.527 1.00 77.44 228 PHE A CA 1
ATOM 1853 C C . PHE A 1 228 ? -5.204 12.332 -16.830 1.00 77.44 228 PHE A C 1
ATOM 1855 O O . PHE A 1 228 ? -4.002 12.059 -16.918 1.00 77.44 228 PHE A O 1
ATOM 1862 N N . PRO A 1 229 ? -5.664 13.591 -16.943 1.00 81.56 229 PRO A N 1
ATOM 1863 C CA . PRO A 1 229 ? -4.779 14.748 -16.935 1.00 81.56 229 PRO A CA 1
ATOM 1864 C C . PRO A 1 229 ? -3.902 14.744 -15.676 1.00 81.56 229 PRO A C 1
ATOM 1866 O O . PRO A 1 229 ? -4.386 14.441 -14.581 1.00 81.56 229 PRO A O 1
ATOM 1869 N N . SER A 1 230 ? -2.627 15.116 -15.813 1.00 73.12 230 SER A N 1
ATOM 1870 C CA . SER A 1 230 ? -1.654 15.138 -14.708 1.00 73.12 230 SER A CA 1
ATOM 1871 C C . SER A 1 230 ? -2.140 15.963 -13.513 1.00 73.12 230 SER A C 1
ATOM 1873 O O . SER A 1 230 ? -2.024 15.521 -12.374 1.00 73.12 230 SER A O 1
ATOM 1875 N N . SER A 1 231 ? -2.777 17.108 -13.772 1.00 75.75 231 SER A N 1
ATOM 1876 C CA . SER A 1 231 ? -3.331 17.985 -12.736 1.00 75.75 231 SER A CA 1
ATOM 1877 C C . SER A 1 231 ? -4.426 17.308 -11.910 1.00 75.75 231 SER A C 1
ATOM 1879 O O . SER A 1 231 ? -4.432 17.426 -10.690 1.00 75.75 231 SER A O 1
ATOM 1881 N N . LEU A 1 232 ? -5.335 16.562 -12.551 1.00 78.25 232 LEU A N 1
ATOM 1882 C CA . LEU A 1 232 ? -6.404 15.852 -11.844 1.00 78.25 232 LEU A CA 1
ATOM 1883 C C . LEU A 1 232 ? -5.824 14.735 -10.971 1.00 78.25 232 LEU A C 1
ATOM 1885 O O . LEU A 1 232 ? -6.232 14.576 -9.822 1.00 78.25 232 LEU A O 1
ATOM 1889 N N . ARG A 1 233 ? -4.831 14.005 -11.493 1.00 75.62 233 ARG A N 1
ATOM 1890 C CA . ARG A 1 233 ? -4.155 12.933 -10.758 1.00 75.62 233 ARG A CA 1
ATOM 1891 C C . ARG A 1 233 ? -3.448 13.461 -9.510 1.00 75.62 233 ARG A C 1
ATOM 1893 O O . ARG A 1 233 ? -3.593 12.868 -8.445 1.00 75.62 233 ARG A O 1
ATOM 1900 N N . ASP A 1 234 ? -2.740 14.581 -9.626 1.00 72.25 234 ASP A N 1
ATOM 1901 C CA . ASP A 1 234 ? -2.039 15.208 -8.501 1.00 72.25 234 ASP A CA 1
ATOM 1902 C C . ASP A 1 234 ? -3.017 15.744 -7.444 1.00 72.25 234 ASP A C 1
ATOM 1904 O O . ASP A 1 234 ? -2.799 15.529 -6.253 1.00 72.25 234 ASP A O 1
ATOM 1908 N N . ILE A 1 235 ? -4.141 16.347 -7.852 1.00 78.81 235 ILE A N 1
ATOM 1909 C CA . ILE A 1 235 ? -5.193 16.793 -6.921 1.00 78.81 235 ILE A CA 1
ATOM 1910 C C . ILE A 1 235 ? -5.801 15.605 -6.170 1.00 78.81 235 ILE A C 1
ATOM 1912 O O . ILE A 1 235 ? -5.961 15.668 -4.953 1.00 78.81 235 ILE A O 1
ATOM 1916 N N . MET A 1 236 ? -6.114 14.507 -6.866 1.00 78.00 236 MET A N 1
ATOM 1917 C CA . MET A 1 236 ? -6.657 13.302 -6.231 1.00 78.00 236 MET A CA 1
ATOM 1918 C C . MET A 1 236 ? -5.654 12.665 -5.261 1.00 78.00 236 MET A C 1
ATOM 1920 O O . MET A 1 236 ? -6.056 12.183 -4.202 1.00 78.00 236 MET A O 1
ATOM 1924 N N . LEU A 1 237 ? -4.358 12.693 -5.583 1.00 75.50 237 LEU A N 1
ATOM 1925 C CA . LEU A 1 237 ? -3.295 12.178 -4.715 1.00 75.50 237 LEU A CA 1
ATOM 1926 C C . LEU A 1 237 ? -3.149 13.034 -3.451 1.00 75.50 237 LEU A C 1
ATOM 1928 O O . LEU A 1 237 ? -3.134 12.500 -2.345 1.00 75.50 237 LEU A O 1
ATOM 1932 N N . VAL A 1 238 ? -3.127 14.360 -3.600 1.00 75.81 238 VAL A N 1
ATOM 1933 C CA . VAL A 1 238 ? -3.104 15.296 -2.468 1.00 75.81 238 VAL A CA 1
ATOM 1934 C C . VAL A 1 238 ? -4.353 15.126 -1.603 1.00 75.81 238 VAL A C 1
ATOM 1936 O O . VAL A 1 238 ? -4.233 14.996 -0.390 1.00 75.81 238 VAL A O 1
ATOM 1939 N N . ALA A 1 239 ? -5.542 15.040 -2.202 1.00 78.38 239 ALA A N 1
ATOM 1940 C CA . ALA A 1 239 ? -6.781 14.796 -1.465 1.00 78.38 239 ALA A CA 1
ATOM 1941 C C . ALA A 1 239 ? -6.739 13.463 -0.698 1.00 78.38 239 ALA A C 1
ATOM 1943 O O . ALA A 1 239 ? -7.120 13.408 0.468 1.00 78.38 239 ALA A O 1
ATOM 1944 N N . THR A 1 240 ? -6.203 12.406 -1.314 1.00 78.38 240 THR A N 1
ATOM 1945 C CA . THR A 1 240 ? -6.007 11.104 -0.657 1.00 78.38 240 THR A CA 1
ATOM 1946 C C . THR A 1 240 ? -5.089 11.227 0.562 1.00 78.38 240 THR A C 1
ATOM 1948 O O . THR A 1 240 ? -5.410 10.706 1.627 1.00 78.38 240 THR A O 1
ATOM 1951 N N . LEU A 1 241 ? -3.973 11.949 0.431 1.00 73.75 241 LEU A N 1
ATOM 1952 C CA . LEU A 1 241 ? -3.004 12.166 1.510 1.00 73.75 241 LEU A CA 1
ATOM 1953 C C . LEU A 1 241 ? -3.479 13.129 2.597 1.00 73.75 241 LEU A C 1
ATOM 1955 O O . LEU A 1 241 ? -2.886 13.140 3.667 1.00 73.75 241 LEU A O 1
ATOM 1959 N N . LEU A 1 242 ? -4.499 13.945 2.337 1.00 72.19 242 LEU A N 1
ATOM 1960 C CA . LEU A 1 242 ? -5.095 14.834 3.337 1.00 72.19 242 LEU A CA 1
ATOM 1961 C C . LEU A 1 242 ? -6.224 14.158 4.118 1.00 72.19 242 LEU A C 1
ATOM 1963 O O . LEU A 1 242 ? -6.465 14.524 5.260 1.00 72.19 242 LEU A O 1
ATOM 1967 N N . VAL A 1 243 ? -6.920 13.200 3.502 1.00 71.50 243 VAL A N 1
ATOM 1968 C CA . VAL A 1 243 ? -8.039 12.478 4.130 1.00 71.50 243 VAL A CA 1
ATOM 1969 C C . VAL A 1 243 ? -7.588 11.181 4.815 1.00 71.50 243 VAL A C 1
ATOM 1971 O O . VAL A 1 243 ? -8.260 10.702 5.723 1.00 71.50 243 VAL A O 1
ATOM 1974 N N . GLY A 1 244 ? -6.486 10.588 4.348 1.00 54.69 244 GLY A N 1
ATOM 1975 C CA . GLY A 1 244 ? -5.952 9.312 4.833 1.00 54.69 244 GLY A CA 1
ATOM 1976 C C . GLY A 1 244 ? -5.216 9.309 6.189 1.00 54.69 244 GLY A C 1
ATOM 1977 O O . GLY A 1 244 ? -5.303 8.275 6.854 1.00 54.69 244 GLY A O 1
ATOM 1978 N N . PRO A 1 245 ? -4.475 10.362 6.595 1.00 46.72 245 PRO A N 1
ATOM 1979 C CA . PRO A 1 245 ? -3.911 10.502 7.942 1.00 46.72 245 PRO A CA 1
ATOM 1980 C C . PRO A 1 245 ? -4.979 10.885 8.972 1.00 46.72 245 PRO A C 1
ATOM 1982 O O . PRO A 1 245 ? -4.933 10.314 10.084 1.00 46.72 245 PRO A O 1
#

Foldseek 3Di:
DDPLLVLLVLLQVLLVVLQVQLVVLCVVPVPDPLSPLSSVLSNLCSLQSNLVSCCSPPVVPDPPPDQLSVLVNLSSLLNLLSLLLNLCPPPHHHPCCVPPVVVSVCLCVLSVVVSCLCNPCVCLVVVLVVLPDDDPDDVVRVVSVVVSVVVVVVSVVSVVCVVCVQLVSLVSSVVSLVSSLVSLVVNLVPDPDVVVSVVSVLLSVLSCQLVVLCCVLPSVCSNVVNDDDPVVSSVSNSVSSVSND

Solvent-accessible surface area (backbone atoms only — not comparable to full-atom values): 12714 Å² total; per-residue (Å²): 133,56,72,68,59,51,52,29,48,50,24,37,50,49,12,50,50,28,41,51,51,16,50,50,44,27,66,76,38,62,84,42,64,66,31,46,41,52,20,54,25,28,41,22,53,15,41,44,32,34,51,50,16,47,39,72,75,54,49,78,82,43,91,84,67,61,67,58,62,64,48,54,50,55,56,22,60,51,22,37,36,31,43,30,46,36,17,27,51,35,77,37,69,32,71,60,44,77,76,39,47,66,60,50,57,52,54,43,47,65,54,53,52,48,45,50,48,49,57,75,56,70,54,61,65,63,60,54,62,74,53,73,71,86,58,96,46,72,73,61,34,53,52,44,48,54,51,39,51,54,48,49,53,51,50,50,53,49,52,51,47,67,70,44,43,67,39,53,52,31,52,53,43,52,52,30,50,52,52,18,55,50,33,31,51,55,18,53,70,70,51,79,54,66,70,60,42,53,58,50,48,54,55,51,50,29,47,50,52,18,49,48,40,44,39,64,64,44,36,51,25,55,59,71,69,53,83,75,59,68,69,59,46,51,51,42,51,51,52,23,61,69,48,50,115

Sequence (245 aa):
MNVEQLISLVYLASGIILFMLAIIILRENSGNRLNRVVSMMLIFAGIAPFTAAIYKSILESMPGFPVWFVNTFYIWEFYFPALLYFSAVFPEPQPVYLKHKRLLQLAFLPHVFHLLLVLLLSDPDKILGLLTLESTLPIIGQLLQLYSAILRVIATLVGFLLLIHKRFFSLVNLIYVSFALYFLYLGYKNIENPRLKQQVRLVINGIWVAMGLYVIGFLIPEILSFKFPSSLRDIMLVATLLVGP